Protein AF-A0A0C9UJX7-F1 (afdb_monomer)

Structure (mmCIF, N/CA/C/O backbone):
data_AF-A0A0C9UJX7-F1
#
_entry.id   AF-A0A0C9UJX7-F1
#
loop_
_atom_site.group_PDB
_atom_site.id
_atom_site.type_symbol
_atom_site.label_atom_id
_atom_site.label_alt_id
_atom_site.label_comp_id
_atom_site.label_asym_id
_atom_site.label_entity_id
_atom_site.label_seq_id
_atom_site.pdbx_PDB_ins_code
_atom_site.Cartn_x
_atom_site.Cartn_y
_atom_site.Cartn_z
_atom_site.occupancy
_atom_site.B_iso_or_equiv
_atom_site.auth_seq_id
_atom_site.auth_comp_id
_atom_site.auth_asym_id
_atom_site.auth_atom_id
_atom_site.pdbx_PDB_model_num
ATOM 1 N N . TYR A 1 1 ? -10.188 -0.822 1.399 1.00 50.34 1 TYR A N 1
ATOM 2 C CA . TYR A 1 1 ? -11.540 -0.228 1.408 1.00 50.34 1 TYR A CA 1
ATOM 3 C C . TYR A 1 1 ? -12.657 -1.245 1.305 1.00 50.34 1 TYR A C 1
ATOM 5 O O . TYR A 1 1 ? -13.447 -1.313 2.231 1.00 50.34 1 TYR A O 1
ATOM 13 N N . VAL A 1 2 ? -12.685 -2.082 0.263 1.00 48.69 2 VAL A N 1
ATOM 14 C CA . VAL A 1 2 ? -13.826 -2.972 -0.050 1.00 48.69 2 VAL A CA 1
ATOM 15 C C . VAL A 1 2 ? -14.234 -3.931 1.086 1.00 48.69 2 VAL A C 1
ATOM 17 O O . VAL A 1 2 ? -15.401 -4.265 1.210 1.00 48.69 2 VAL A O 1
ATOM 20 N N . VAL A 1 3 ? -13.310 -4.336 1.964 1.00 51.12 3 VAL A N 1
ATOM 21 C CA . VAL A 1 3 ? -13.623 -5.268 3.068 1.00 51.12 3 VAL A CA 1
ATOM 22 C C . VAL A 1 3 ? -14.415 -4.602 4.211 1.00 51.12 3 VAL A C 1
ATOM 24 O O . VAL A 1 3 ? -15.135 -5.286 4.926 1.00 51.12 3 VAL A O 1
ATOM 27 N N . ILE A 1 4 ? -14.321 -3.277 4.387 1.00 58.06 4 ILE A N 1
ATOM 28 C CA . ILE A 1 4 ? -14.916 -2.558 5.538 1.00 58.06 4 ILE A CA 1
ATOM 29 C C . ILE A 1 4 ? -16.243 -1.876 5.162 1.00 58.06 4 ILE A C 1
ATOM 31 O O . ILE A 1 4 ? -16.963 -1.375 6.020 1.00 58.06 4 ILE A O 1
ATOM 35 N N . THR A 1 5 ? -16.602 -1.834 3.880 1.00 57.97 5 THR A N 1
ATOM 36 C CA . THR A 1 5 ? -17.794 -1.110 3.409 1.00 57.97 5 THR A CA 1
ATOM 37 C C . THR A 1 5 ? -19.108 -1.864 3.629 1.00 57.97 5 THR A C 1
ATOM 39 O O . THR A 1 5 ? -20.168 -1.250 3.559 1.00 57.97 5 THR A O 1
ATOM 42 N N . GLU A 1 6 ? -19.071 -3.171 3.910 1.00 56.09 6 GLU A N 1
ATOM 43 C CA . GLU A 1 6 ? -20.270 -4.027 3.879 1.00 56.09 6 GLU A CA 1
ATOM 44 C C . GLU A 1 6 ? -20.826 -4.436 5.257 1.00 56.09 6 GLU A C 1
ATOM 46 O O . GLU A 1 6 ? -21.765 -5.227 5.328 1.00 56.09 6 GLU A O 1
ATOM 51 N N . GLY A 1 7 ? -20.328 -3.876 6.367 1.00 62.06 7 GLY A N 1
ATOM 52 C CA . GLY A 1 7 ? -20.814 -4.266 7.694 1.00 62.06 7 GLY A CA 1
ATOM 53 C C . GLY A 1 7 ? -20.475 -3.303 8.826 1.00 62.06 7 GLY A C 1
ATOM 54 O O . GLY A 1 7 ? -19.595 -2.455 8.719 1.00 62.06 7 GLY A O 1
ATOM 55 N N . THR A 1 8 ? -21.190 -3.452 9.942 1.00 70.38 8 THR A N 1
ATOM 56 C CA . THR A 1 8 ? -20.890 -2.759 11.207 1.00 70.38 8 THR A CA 1
ATOM 57 C C . THR A 1 8 ? -19.799 -3.471 12.013 1.00 70.38 8 THR A C 1
ATOM 59 O O . THR A 1 8 ? -19.199 -2.866 12.899 1.00 70.38 8 THR A O 1
ATOM 62 N N . SER A 1 9 ? -19.535 -4.745 11.702 1.00 71.44 9 SER A N 1
ATOM 63 C CA . SER A 1 9 ? -18.547 -5.618 12.345 1.00 71.44 9 SER A CA 1
ATOM 64 C C . SER A 1 9 ? -17.850 -6.527 11.322 1.00 71.44 9 SER A C 1
ATOM 66 O O . SER A 1 9 ? -18.313 -6.684 10.192 1.00 71.44 9 SER A O 1
ATOM 68 N N . SER A 1 10 ? -16.723 -7.119 11.726 1.00 70.31 10 SER A N 1
ATOM 69 C CA . SER A 1 10 ? -15.938 -8.080 10.942 1.00 70.31 10 SER A CA 1
ATOM 70 C C . SER A 1 10 ? -16.108 -9.493 11.519 1.00 70.31 10 SER A C 1
ATOM 72 O O . SER A 1 10 ? -16.126 -9.622 12.743 1.00 70.31 10 SER A O 1
ATOM 74 N N . PRO A 1 11 ? -16.192 -10.557 10.691 1.00 68.75 11 PRO A N 1
ATOM 75 C CA . PRO A 1 11 ? -16.127 -11.942 11.173 1.00 68.75 11 PRO A CA 1
ATOM 76 C C . PRO A 1 11 ? -14.700 -12.365 11.572 1.00 68.75 11 PRO A C 1
ATOM 78 O O . PRO A 1 11 ? -14.502 -13.464 12.080 1.00 68.75 11 PRO A O 1
ATOM 81 N N . PHE A 1 12 ? -13.701 -11.519 11.306 1.00 70.88 12 PHE A N 1
ATOM 82 C CA . PHE A 1 12 ? -12.304 -11.756 11.646 1.00 70.88 12 PHE A CA 1
ATOM 83 C C . PHE A 1 12 ? -11.905 -11.038 12.931 1.00 70.88 12 PHE A C 1
ATOM 85 O O . PHE A 1 12 ? -12.317 -9.903 13.180 1.00 70.88 12 PHE A O 1
ATOM 92 N N . VAL A 1 13 ? -10.979 -11.680 13.635 1.00 69.75 13 VAL A N 1
ATOM 93 C CA . VAL A 1 13 ? -10.269 -11.217 14.835 1.00 69.75 13 VAL A CA 1
ATOM 94 C C . VAL A 1 13 ? -9.534 -9.905 14.616 1.00 69.75 13 VAL A C 1
ATOM 96 O O . VAL A 1 13 ? -9.556 -8.993 15.436 1.00 69.75 13 VAL A O 1
ATOM 99 N N . GLY A 1 14 ? -8.881 -9.827 13.467 1.00 74.19 14 GLY A N 1
ATOM 100 C CA . GLY A 1 14 ? -8.059 -8.719 13.037 1.00 74.19 14 GLY A CA 1
ATOM 101 C C . GLY A 1 14 ? -7.607 -8.985 11.611 1.00 74.19 14 GLY A C 1
ATOM 102 O O . GLY A 1 14 ? -7.453 -10.140 11.201 1.00 74.19 14 GLY A O 1
ATOM 103 N N . ILE A 1 15 ? -7.434 -7.912 10.846 1.00 75.88 15 ILE A N 1
ATOM 104 C CA . ILE A 1 15 ? -6.962 -7.984 9.466 1.00 75.88 15 ILE A CA 1
ATOM 105 C C . ILE A 1 15 ? -5.949 -6.870 9.249 1.00 75.88 15 ILE A C 1
ATOM 107 O O . ILE A 1 15 ? -6.217 -5.706 9.551 1.00 75.88 15 ILE A O 1
ATOM 111 N N . ILE A 1 16 ? -4.808 -7.220 8.665 1.00 78.31 16 ILE A N 1
ATOM 112 C CA . ILE A 1 16 ? -3.874 -6.241 8.111 1.00 78.31 16 ILE A CA 1
ATOM 113 C C . ILE A 1 16 ? -4.085 -6.233 6.601 1.00 78.31 16 ILE A C 1
ATOM 115 O O . ILE A 1 16 ? -3.954 -7.262 5.933 1.00 78.31 16 ILE A O 1
ATOM 119 N N . LEU A 1 17 ? -4.462 -5.071 6.082 1.00 77.56 17 LEU A N 1
ATOM 120 C CA . LEU A 1 17 ? -4.760 -4.833 4.681 1.00 77.56 17 LEU A CA 1
ATOM 121 C C . LEU A 1 17 ? -3.783 -3.827 4.102 1.00 77.56 17 LEU A C 1
ATOM 123 O O . LEU A 1 17 ? -3.267 -2.959 4.803 1.00 77.56 17 LEU A O 1
ATOM 127 N N . THR A 1 18 ? -3.614 -3.897 2.785 1.00 73.56 18 THR A N 1
ATOM 128 C CA . THR A 1 18 ? -2.906 -2.872 2.033 1.00 73.56 18 THR A CA 1
ATOM 129 C C . THR A 1 18 ? -3.852 -2.054 1.168 1.00 73.56 18 THR A C 1
ATOM 131 O O . THR A 1 18 ? -4.858 -2.566 0.670 1.00 73.56 18 THR A O 1
ATOM 134 N N . GLY A 1 19 ? -3.607 -0.748 1.049 1.00 72.19 19 GLY A N 1
ATOM 135 C CA . GLY A 1 19 ? -4.543 0.147 0.371 1.00 72.19 19 GLY A CA 1
ATOM 136 C C . GLY A 1 19 ? -4.045 1.575 0.209 1.00 72.19 19 GLY A C 1
ATOM 137 O O . GLY A 1 19 ? -2.879 1.856 0.444 1.00 72.19 19 GLY A O 1
ATOM 138 N N . PHE A 1 20 ? -4.950 2.456 -0.205 1.00 69.69 20 PHE A N 1
ATOM 139 C CA . PHE A 1 20 ? -4.736 3.903 -0.279 1.00 69.69 20 PHE A CA 1
ATOM 140 C C . PHE A 1 20 ? -5.388 4.580 0.930 1.00 69.69 20 PHE A C 1
ATOM 142 O O . PHE A 1 20 ? -6.105 3.903 1.663 1.00 69.69 20 PHE A O 1
ATOM 149 N N . VAL A 1 21 ? -5.122 5.872 1.127 1.00 69.56 21 VAL A N 1
ATOM 150 C CA . VAL A 1 21 ? -5.937 6.774 1.959 1.00 69.56 21 VAL A CA 1
ATOM 151 C C . VAL A 1 21 ? -6.906 7.553 1.042 1.00 69.56 21 VAL A C 1
ATOM 153 O O . VAL A 1 21 ? -6.606 7.743 -0.137 1.00 69.56 21 VAL A O 1
ATOM 156 N N . HIS A 1 22 ? -8.063 7.996 1.540 1.00 75.12 22 HIS A N 1
ATOM 157 C CA . HIS A 1 22 ? -9.043 8.827 0.829 1.00 75.12 22 HIS A CA 1
ATOM 158 C C . HIS A 1 22 ? -8.568 10.276 0.660 1.00 75.12 22 HIS A C 1
ATOM 160 O O . HIS A 1 22 ? -9.259 11.092 0.042 1.00 75.12 22 HIS A O 1
ATOM 166 N N . VAL A 1 23 ? -7.414 10.623 1.232 1.00 59.97 23 VAL A N 1
ATOM 167 C CA . VAL A 1 23 ? -6.903 11.989 1.238 1.00 59.97 23 VAL A CA 1
ATOM 168 C C . VAL A 1 23 ? -6.601 12.478 -0.178 1.00 59.97 23 VAL A C 1
ATOM 170 O O . VAL A 1 23 ? -5.722 11.975 -0.868 1.00 59.97 23 VAL A O 1
ATOM 173 N N . LEU A 1 24 ? -7.377 13.493 -0.574 1.00 52.66 24 LEU A N 1
ATOM 174 C CA . LEU A 1 24 ? -7.227 14.426 -1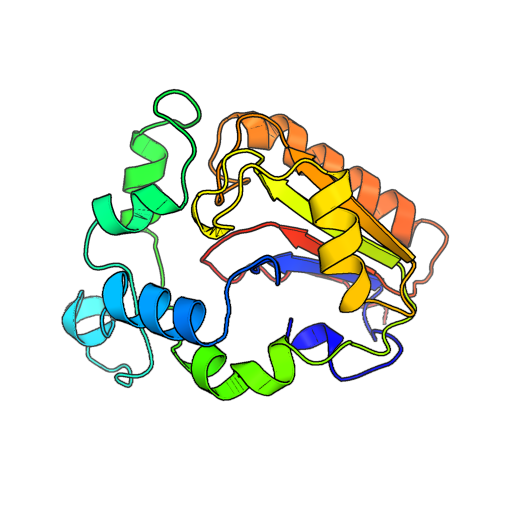.702 1.00 52.66 24 LEU A CA 1
ATOM 175 C C . LEU A 1 24 ? -7.089 13.848 -3.118 1.00 52.66 24 LEU A C 1
ATOM 177 O O . LEU A 1 24 ? -7.092 14.611 -4.084 1.00 52.66 24 LEU A O 1
ATOM 181 N N . VAL A 1 25 ? -7.084 12.529 -3.286 1.00 53.50 25 VAL A N 1
ATOM 182 C CA . VAL A 1 25 ? -7.387 11.875 -4.561 1.00 53.50 25 VAL A CA 1
ATOM 183 C C . VAL A 1 25 ? -8.883 12.032 -4.822 1.00 53.50 25 VAL A C 1
ATOM 185 O O . VAL A 1 25 ? -9.683 11.186 -4.452 1.00 53.50 25 VAL A O 1
ATOM 188 N N . GLY A 1 26 ? -9.303 13.128 -5.455 1.00 53.19 26 GLY A N 1
ATOM 189 C CA . GLY A 1 26 ? -10.648 13.179 -6.030 1.00 53.19 26 GLY A CA 1
ATOM 190 C C . GLY A 1 26 ? -10.863 12.011 -7.016 1.00 53.19 26 GLY A C 1
ATOM 191 O O . GLY A 1 26 ? -9.888 11.417 -7.490 1.00 53.19 26 GLY A O 1
ATOM 192 N N . PRO A 1 27 ? -12.115 11.701 -7.403 1.00 58.50 27 PRO A N 1
ATOM 193 C CA . PRO A 1 27 ? -12.431 10.728 -8.460 1.00 58.50 27 PRO A CA 1
ATOM 194 C C . PRO A 1 27 ? -11.548 10.872 -9.707 1.00 58.50 27 PRO A C 1
ATOM 196 O O . PRO A 1 27 ? -11.146 9.897 -10.341 1.00 58.50 27 PRO A O 1
ATOM 199 N N . GLU A 1 28 ? -11.238 12.124 -10.034 1.00 57.50 28 GLU A N 1
ATOM 200 C CA . GLU A 1 28 ? -10.423 12.542 -11.166 1.00 57.50 28 GLU A CA 1
ATOM 201 C C . GLU A 1 28 ? -8.973 12.059 -11.052 1.00 57.50 28 GLU A C 1
ATOM 203 O O . GLU A 1 28 ? -8.417 11.612 -12.052 1.00 57.50 28 GLU A O 1
ATOM 208 N N . ILE A 1 29 ? -8.393 12.056 -9.845 1.00 56.94 29 ILE A N 1
ATOM 209 C CA . ILE A 1 29 ? -7.006 11.639 -9.619 1.00 56.94 29 ILE A CA 1
ATOM 210 C C . ILE A 1 29 ? -6.879 10.114 -9.596 1.00 56.94 29 ILE A C 1
ATOM 212 O O . ILE A 1 29 ? -5.935 9.578 -10.161 1.00 56.94 29 ILE A O 1
ATOM 216 N N . LEU A 1 30 ? -7.845 9.376 -9.038 1.00 61.69 30 LEU A N 1
ATOM 217 C CA . LEU A 1 30 ? -7.856 7.909 -9.164 1.00 61.69 30 LEU A CA 1
ATOM 218 C C . LEU A 1 30 ? -7.884 7.481 -10.638 1.00 61.69 30 LEU A C 1
ATOM 220 O O . LEU A 1 30 ? -7.135 6.592 -11.042 1.00 61.69 30 LEU A O 1
ATOM 224 N N . ASN A 1 31 ? -8.684 8.163 -11.459 1.00 61.22 31 ASN A N 1
ATOM 225 C CA . ASN A 1 31 ? -8.759 7.895 -12.892 1.00 61.22 31 ASN A CA 1
ATOM 226 C C . ASN A 1 31 ? -7.498 8.345 -13.648 1.00 61.22 31 ASN A C 1
ATOM 228 O O . ASN A 1 31 ? -7.032 7.615 -14.526 1.00 61.22 31 ASN A O 1
ATOM 232 N N . SER A 1 32 ? -6.915 9.502 -13.313 1.00 60.25 32 SER A N 1
ATOM 233 C CA . SER A 1 32 ? -5.701 9.990 -13.976 1.00 60.25 32 SER A CA 1
ATOM 234 C C . SER A 1 32 ? -4.451 9.226 -13.548 1.00 60.25 32 SER A C 1
ATOM 236 O O . SER A 1 32 ? -3.663 8.847 -14.403 1.00 60.25 32 SER A O 1
ATOM 238 N N . SER A 1 33 ? -4.273 8.937 -12.260 1.00 63.78 33 SER A N 1
ATOM 239 C CA . SER A 1 33 ? -3.087 8.253 -11.733 1.00 63.78 33 SER A CA 1
ATOM 240 C C . SER A 1 33 ? -3.053 6.788 -12.156 1.00 63.78 33 SER A C 1
ATOM 242 O O . SER A 1 33 ? -2.001 6.301 -12.566 1.00 63.78 33 SER A O 1
ATOM 244 N N . ILE A 1 34 ? -4.201 6.097 -12.156 1.00 66.25 34 ILE A N 1
ATOM 245 C CA . ILE A 1 34 ? -4.279 4.721 -12.664 1.00 66.25 34 ILE A CA 1
ATOM 246 C C . ILE A 1 34 ? -4.065 4.690 -14.185 1.00 66.25 34 ILE A C 1
ATOM 248 O O . ILE A 1 34 ? -3.301 3.863 -14.678 1.00 66.25 34 ILE A O 1
ATOM 252 N N . GLY A 1 35 ? -4.702 5.598 -14.931 1.00 63.97 35 GLY A N 1
ATOM 253 C CA . GLY A 1 35 ? -4.621 5.626 -16.394 1.00 63.97 35 GLY A CA 1
ATOM 254 C C . GLY A 1 35 ? -3.301 6.152 -16.971 1.00 63.97 35 GLY A C 1
ATOM 255 O O . GLY A 1 35 ? -2.984 5.832 -18.113 1.00 63.97 35 GLY A O 1
ATOM 256 N N . GLN A 1 36 ? -2.538 6.957 -16.220 1.00 71.00 36 GLN A N 1
ATOM 257 C CA . GLN A 1 36 ? -1.269 7.541 -16.682 1.00 71.00 36 GLN A CA 1
ATOM 258 C C . GLN A 1 36 ? -0.038 6.740 -16.248 1.00 71.00 36 GLN A C 1
ATOM 260 O O . GLN A 1 36 ? 0.933 6.684 -16.999 1.00 71.00 36 GLN A O 1
ATOM 265 N N . LEU A 1 37 ? -0.052 6.138 -15.053 1.00 79.44 37 LEU A N 1
ATOM 266 C CA . LEU A 1 37 ? 1.118 5.434 -14.511 1.00 79.44 37 LEU A CA 1
ATOM 267 C C . LEU A 1 37 ? 1.132 3.939 -14.845 1.00 79.44 37 LEU A C 1
ATOM 269 O O . LEU A 1 37 ? 2.193 3.314 -14.804 1.00 79.44 37 LEU A O 1
ATOM 273 N N . PHE A 1 38 ? -0.022 3.360 -15.184 1.00 87.81 38 PHE A N 1
ATOM 274 C CA . PHE A 1 38 ? -0.162 1.930 -15.437 1.00 87.81 38 PHE A CA 1
ATOM 275 C C . PHE A 1 38 ? -0.702 1.658 -16.836 1.00 87.81 38 PHE A C 1
ATOM 277 O O . PHE A 1 38 ? -1.446 2.446 -17.415 1.00 87.81 38 PHE A O 1
ATOM 284 N N . ALA A 1 39 ? -0.334 0.501 -17.374 1.00 92.44 39 ALA A N 1
ATOM 285 C CA . ALA A 1 39 ? -0.790 0.029 -18.673 1.00 92.44 39 ALA A CA 1
ATOM 286 C C . ALA A 1 39 ? -1.385 -1.381 -18.545 1.00 92.44 39 ALA A C 1
ATOM 288 O O . ALA A 1 39 ? -1.041 -2.098 -17.598 1.00 92.44 39 ALA A O 1
ATOM 289 N N . PRO A 1 40 ? -2.248 -1.815 -19.487 1.00 95.31 40 PRO A N 1
ATOM 290 C CA . PRO A 1 40 ? -2.753 -3.182 -19.508 1.00 95.31 40 PRO A CA 1
ATOM 291 C C . PRO A 1 40 ? -1.609 -4.196 -19.422 1.00 95.31 40 PRO A C 1
ATOM 293 O O . PRO A 1 40 ? -0.684 -4.171 -20.238 1.00 95.31 40 PRO A O 1
ATOM 296 N N . ALA A 1 41 ? -1.673 -5.099 -18.445 1.00 96.81 41 ALA A N 1
ATOM 297 C CA . ALA A 1 41 ? -0.596 -6.028 -18.114 1.00 96.81 41 ALA A CA 1
ATOM 298 C C . ALA A 1 41 ? -0.207 -6.904 -19.307 1.00 96.81 41 ALA A C 1
ATOM 300 O O . ALA A 1 41 ? 0.977 -7.104 -19.579 1.00 96.81 41 ALA A O 1
ATOM 301 N N . LYS A 1 42 ? -1.210 -7.319 -20.090 1.00 98.00 42 LYS A N 1
ATOM 302 C CA . LYS A 1 42 ? -1.027 -8.083 -21.325 1.00 98.00 42 LYS A CA 1
ATOM 303 C C . LYS A 1 42 ? -0.154 -7.386 -22.378 1.00 98.00 42 LYS A C 1
ATOM 305 O O . LYS A 1 42 ? 0.384 -8.067 -23.241 1.00 98.00 42 LYS A O 1
ATOM 310 N N . ASN A 1 43 ? -0.041 -6.054 -22.333 1.00 97.38 43 ASN A N 1
ATOM 311 C CA . ASN A 1 43 ? 0.797 -5.266 -23.241 1.00 97.38 43 ASN A CA 1
ATOM 312 C C . ASN A 1 43 ? 2.195 -5.007 -22.656 1.00 97.38 43 ASN A C 1
ATOM 314 O O . ASN A 1 43 ? 3.137 -4.828 -23.421 1.00 97.38 43 ASN A O 1
ATOM 318 N N . VAL A 1 44 ? 2.327 -4.960 -21.325 1.00 96.31 44 VAL A N 1
ATOM 319 C CA . VAL A 1 44 ? 3.602 -4.699 -20.632 1.00 96.31 44 VAL A CA 1
ATOM 320 C C . VAL A 1 44 ? 4.493 -5.940 -20.618 1.00 96.31 44 VAL A C 1
ATOM 322 O O . VAL A 1 44 ? 5.667 -5.850 -20.956 1.00 96.31 44 VAL A O 1
ATOM 325 N N . ASP A 1 45 ? 3.934 -7.094 -20.249 1.00 96.88 45 ASP A N 1
ATOM 326 C CA . ASP A 1 45 ? 4.623 -8.388 -20.292 1.00 96.88 45 ASP A CA 1
ATOM 327 C C . ASP A 1 45 ? 3.668 -9.442 -20.876 1.00 96.88 45 ASP A C 1
ATOM 329 O O . ASP A 1 45 ? 2.969 -10.151 -20.143 1.00 96.88 45 ASP A O 1
ATOM 333 N N . PRO A 1 46 ? 3.587 -9.536 -22.216 1.00 97.62 46 PRO A N 1
ATOM 334 C CA . PRO A 1 46 ? 2.700 -10.485 -22.879 1.00 97.62 46 PRO A CA 1
ATOM 335 C C . PRO A 1 46 ? 3.056 -11.947 -22.588 1.00 97.62 46 PRO A C 1
ATOM 337 O O . PRO A 1 46 ? 2.185 -12.811 -22.673 1.00 97.62 46 PRO A O 1
ATOM 340 N N . LEU A 1 47 ? 4.314 -12.242 -22.243 1.00 97.75 47 LEU A N 1
ATOM 341 C CA . LEU A 1 47 ? 4.738 -13.604 -21.930 1.00 97.75 47 LEU A CA 1
ATOM 342 C C . LEU A 1 47 ? 4.144 -14.059 -20.593 1.00 97.75 47 LEU A C 1
ATOM 344 O O . LEU A 1 47 ? 3.642 -15.178 -20.499 1.00 97.75 47 LEU A O 1
ATOM 348 N N . ARG A 1 48 ? 4.156 -13.184 -19.581 1.00 96.25 48 ARG A N 1
ATOM 349 C CA . ARG A 1 48 ? 3.586 -13.475 -18.258 1.00 96.25 48 ARG A CA 1
ATOM 350 C C . ARG A 1 48 ? 2.065 -13.300 -18.216 1.00 96.25 48 ARG A C 1
ATOM 352 O O . ARG A 1 48 ? 1.372 -14.111 -17.604 1.00 96.25 48 ARG A O 1
ATOM 359 N N . TRP A 1 49 ? 1.534 -12.272 -18.879 1.00 98.12 49 TRP A N 1
ATOM 360 C CA . TRP A 1 49 ? 0.152 -11.805 -18.693 1.00 98.12 49 TRP A CA 1
ATOM 361 C C . TRP A 1 49 ? -0.658 -11.656 -19.986 1.00 98.12 49 TRP A C 1
ATOM 363 O O . TRP A 1 49 ? -1.759 -11.111 -19.954 1.00 98.12 49 TRP A O 1
ATOM 373 N N . GLY A 1 50 ? -0.172 -12.147 -21.130 1.00 97.62 50 GLY A N 1
ATOM 374 C CA . GLY A 1 50 ? -0.832 -11.970 -22.435 1.00 97.62 50 GLY A CA 1
ATOM 375 C C . GLY A 1 50 ? -2.261 -12.521 -22.525 1.00 97.62 50 GLY A C 1
ATOM 376 O O . GLY A 1 50 ? -3.032 -12.106 -23.387 1.00 97.62 50 GLY A O 1
ATOM 377 N N . HIS A 1 51 ? -2.619 -13.432 -21.620 1.00 97.88 51 HIS A N 1
ATOM 378 C CA . HIS A 1 51 ? -3.939 -14.049 -21.518 1.00 97.88 51 HIS A CA 1
ATOM 379 C C . HIS A 1 51 ? -4.926 -13.272 -20.628 1.00 97.88 51 HIS A C 1
ATOM 381 O O . HIS A 1 51 ? -6.098 -13.638 -20.576 1.00 97.88 51 HIS A O 1
ATOM 387 N N . LEU A 1 52 ? -4.475 -12.236 -19.909 1.00 97.38 52 LEU A N 1
ATOM 388 C CA . LEU A 1 52 ? -5.322 -11.469 -18.997 1.00 97.38 52 LEU A CA 1
ATOM 389 C C . LEU A 1 52 ? -6.187 -10.438 -19.736 1.00 97.38 52 LEU A C 1
ATOM 391 O O . LEU A 1 52 ? -5.805 -9.889 -20.776 1.00 97.38 52 LEU A O 1
ATOM 395 N N . ASP A 1 53 ? -7.355 -10.154 -19.159 1.00 97.19 53 ASP A N 1
ATOM 396 C CA . ASP A 1 53 ? -8.253 -9.091 -19.613 1.00 97.19 53 ASP A CA 1
ATOM 397 C C . ASP A 1 53 ? -7.564 -7.705 -19.550 1.00 97.19 53 ASP A C 1
ATOM 399 O O . ASP A 1 53 ? -6.744 -7.476 -18.654 1.00 97.19 53 ASP A O 1
ATOM 403 N N . PRO A 1 54 ? -7.870 -6.751 -20.457 1.00 94.31 54 PRO A N 1
ATOM 404 C CA . PRO A 1 54 ? -7.286 -5.408 -20.422 1.00 94.31 54 PRO A CA 1
ATOM 405 C C . PRO A 1 54 ? -7.532 -4.616 -19.129 1.00 94.31 54 PRO A C 1
ATOM 407 O O . PRO A 1 54 ? -6.816 -3.646 -18.888 1.00 94.31 54 PRO A O 1
ATOM 410 N N . GLY A 1 55 ? -8.512 -5.009 -18.309 1.00 91.69 55 GLY A N 1
ATOM 411 C CA . GLY A 1 55 ? -8.745 -4.452 -16.978 1.00 91.69 55 GLY A CA 1
ATOM 412 C C . GLY A 1 55 ? -7.683 -4.834 -15.941 1.00 91.69 55 GLY A C 1
ATOM 413 O O . GLY A 1 55 ? -7.644 -4.231 -14.870 1.00 91.69 55 GLY A O 1
ATOM 414 N N . TYR A 1 56 ? -6.801 -5.797 -16.230 1.00 94.31 56 TYR A N 1
ATOM 415 C CA . TYR A 1 56 ? -5.603 -6.047 -15.428 1.00 94.31 56 TYR A CA 1
ATOM 416 C C . TYR A 1 56 ? -4.469 -5.140 -15.888 1.00 94.31 56 TYR A C 1
ATOM 418 O O . TYR A 1 56 ? -4.108 -5.119 -17.065 1.00 94.31 56 TYR A O 1
ATOM 426 N N . ILE A 1 57 ? -3.884 -4.404 -14.951 1.00 92.81 57 ILE A N 1
ATOM 427 C CA . ILE A 1 57 ? -2.900 -3.351 -15.218 1.00 92.81 57 ILE A CA 1
ATOM 428 C C . ILE A 1 57 ? -1.623 -3.578 -14.420 1.00 92.81 57 ILE A C 1
ATOM 430 O O . ILE A 1 57 ? -1.638 -4.193 -13.359 1.00 92.81 57 ILE A O 1
ATOM 434 N N . THR A 1 58 ? -0.499 -3.075 -14.913 1.00 93.44 58 THR A N 1
ATOM 435 C CA . THR A 1 58 ? 0.782 -3.119 -14.199 1.00 93.44 58 THR A CA 1
ATOM 436 C C . THR A 1 58 ? 1.666 -1.943 -14.609 1.00 93.44 58 THR A C 1
ATOM 438 O O . THR A 1 58 ? 1.366 -1.219 -15.563 1.00 93.44 58 THR A O 1
ATOM 441 N N . SER A 1 59 ? 2.739 -1.715 -13.857 1.00 92.06 59 SER A N 1
ATOM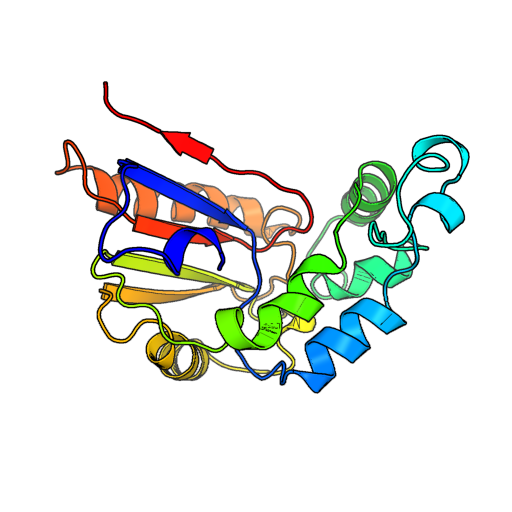 442 C CA . SER A 1 59 ? 3.662 -0.603 -14.077 1.00 92.06 59 SER A CA 1
ATOM 443 C C . SER A 1 59 ? 4.605 -0.931 -15.248 1.00 92.06 59 SER A C 1
ATOM 445 O O . SER A 1 59 ? 5.283 -1.963 -15.190 1.00 92.06 59 SER A O 1
ATOM 447 N N . PRO A 1 60 ? 4.680 -0.120 -16.317 1.00 93.50 60 PRO A N 1
ATOM 448 C CA . PRO A 1 60 ? 5.457 -0.450 -17.515 1.00 93.50 60 PRO A CA 1
ATOM 449 C C . PRO A 1 60 ? 6.979 -0.380 -17.316 1.00 93.50 60 PRO A C 1
ATOM 451 O O . PRO A 1 60 ? 7.706 -1.091 -18.004 1.00 93.50 60 PRO A O 1
ATOM 454 N N . SER A 1 61 ? 7.472 0.420 -16.366 1.00 92.00 61 SER A N 1
ATOM 455 C CA . SER A 1 61 ? 8.910 0.584 -16.088 1.00 92.00 61 SER A CA 1
ATOM 456 C C . SER A 1 61 ? 9.209 0.721 -14.591 1.00 92.00 61 SER A C 1
ATOM 458 O O . SER A 1 61 ? 8.298 0.928 -13.787 1.00 92.00 61 SER A O 1
ATOM 460 N N . GLU A 1 62 ? 10.477 0.595 -14.199 1.00 89.50 62 GLU A N 1
ATOM 461 C CA . GLU A 1 62 ? 10.895 0.840 -12.812 1.00 89.50 62 GLU A CA 1
ATOM 462 C C . GLU A 1 62 ? 10.602 2.290 -12.395 1.00 89.50 62 GLU A C 1
ATOM 464 O O . GLU A 1 62 ? 10.024 2.516 -11.335 1.00 89.50 62 GLU A O 1
ATOM 469 N N . ASP A 1 63 ? 10.848 3.261 -13.283 1.00 87.81 63 ASP A N 1
ATOM 470 C CA . ASP A 1 63 ? 10.554 4.681 -13.039 1.00 87.81 63 ASP A CA 1
ATOM 471 C C . ASP A 1 63 ? 9.085 4.930 -12.679 1.00 87.81 63 ASP A C 1
ATOM 473 O O . ASP A 1 63 ? 8.786 5.742 -11.804 1.00 87.81 63 ASP A O 1
ATOM 477 N N . THR A 1 64 ? 8.145 4.199 -13.294 1.00 85.56 64 THR A N 1
ATOM 478 C CA . THR A 1 64 ? 6.721 4.327 -12.930 1.00 85.56 64 THR A CA 1
ATOM 479 C C . THR A 1 64 ? 6.416 3.863 -11.505 1.00 85.56 64 THR A C 1
ATOM 481 O O . THR A 1 64 ? 5.414 4.284 -10.934 1.00 85.56 64 THR A O 1
ATOM 484 N N . ARG A 1 65 ? 7.280 3.039 -10.897 1.00 85.56 65 ARG A N 1
ATOM 485 C CA . ARG A 1 65 ? 7.158 2.608 -9.496 1.00 85.56 65 ARG A CA 1
ATOM 486 C C . ARG A 1 65 ? 7.858 3.541 -8.517 1.00 85.56 65 ARG A C 1
ATOM 488 O O . ARG A 1 65 ? 7.496 3.532 -7.345 1.00 85.56 65 ARG A O 1
ATOM 495 N N . ALA A 1 66 ? 8.778 4.392 -8.974 1.00 84.44 66 ALA A N 1
ATOM 496 C CA . ALA A 1 66 ? 9.514 5.325 -8.117 1.00 84.44 66 ALA A CA 1
ATOM 497 C C . ALA A 1 66 ? 8.600 6.297 -7.339 1.00 84.44 66 ALA A C 1
ATOM 499 O O . ALA A 1 66 ? 8.991 6.819 -6.297 1.00 84.44 66 ALA A O 1
ATOM 500 N N . VAL A 1 67 ? 7.362 6.517 -7.806 1.00 81.00 67 VAL A N 1
ATOM 501 C CA . VAL A 1 67 ? 6.337 7.294 -7.085 1.00 81.00 67 VAL A CA 1
ATOM 502 C C . VAL A 1 67 ? 5.974 6.688 -5.724 1.00 81.00 67 VAL A C 1
ATOM 504 O O . VAL A 1 67 ? 5.566 7.417 -4.824 1.00 81.00 67 VAL A O 1
ATOM 507 N N . PHE A 1 68 ? 6.152 5.375 -5.557 1.00 83.25 68 PHE A N 1
ATOM 508 C CA . PHE A 1 68 ? 5.830 4.661 -4.327 1.00 83.25 68 PHE A CA 1
ATOM 509 C C . PHE A 1 68 ? 6.948 4.678 -3.287 1.00 83.25 68 PHE A C 1
ATOM 511 O O . PHE A 1 68 ? 6.755 4.183 -2.181 1.00 83.25 68 PHE A O 1
ATOM 518 N N . TYR A 1 69 ? 8.114 5.214 -3.621 1.00 86.00 69 TYR A N 1
ATOM 519 C CA . TYR A 1 69 ? 9.259 5.239 -2.725 1.00 86.00 69 TYR A CA 1
ATOM 520 C C . TYR A 1 69 ? 9.502 6.645 -2.187 1.00 86.00 69 TYR A C 1
ATOM 522 O O . TYR A 1 69 ? 9.150 7.655 -2.814 1.00 86.00 69 TYR A O 1
ATOM 530 N N . GLY A 1 70 ? 10.126 6.700 -1.010 1.00 83.06 70 GLY A N 1
ATOM 531 C CA . GLY A 1 70 ? 10.647 7.937 -0.455 1.00 83.06 70 GLY A CA 1
ATOM 532 C C . GLY A 1 70 ? 11.784 8.528 -1.309 1.00 83.06 70 GLY A C 1
ATOM 533 O O . GLY A 1 70 ? 12.071 8.079 -2.423 1.00 83.06 70 GLY A O 1
ATOM 534 N N . PRO A 1 71 ? 12.417 9.617 -0.852 1.00 83.88 71 PRO A N 1
ATOM 535 C CA . PRO A 1 71 ? 13.570 10.199 -1.528 1.00 83.88 71 PRO A CA 1
ATOM 536 C C . P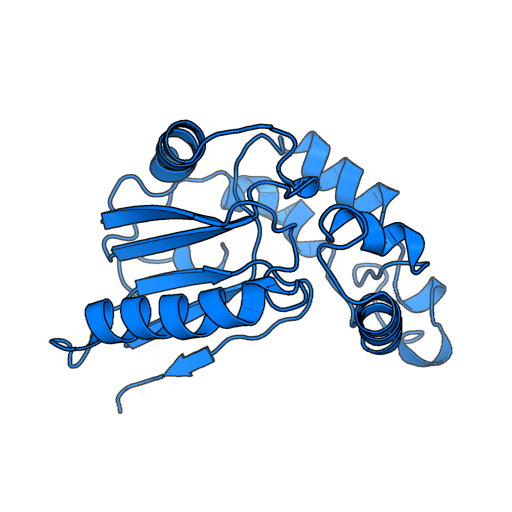RO A 1 71 ? 14.761 9.230 -1.541 1.00 83.88 71 PRO A C 1
ATOM 538 O O . PRO A 1 71 ? 14.890 8.364 -0.679 1.00 83.88 71 PRO A O 1
ATOM 541 N N . ASN A 1 72 ? 15.680 9.413 -2.495 1.00 85.31 72 ASN A N 1
ATOM 542 C CA . ASN A 1 72 ? 16.907 8.614 -2.567 1.00 85.31 72 ASN A CA 1
ATOM 543 C C . ASN A 1 72 ? 17.624 8.577 -1.209 1.00 85.31 72 ASN A C 1
ATOM 545 O O . ASN A 1 72 ? 17.887 9.621 -0.611 1.00 85.31 72 ASN A O 1
ATOM 549 N N . GLY A 1 73 ? 17.960 7.369 -0.754 1.00 86.25 73 GLY A N 1
ATOM 550 C CA . GLY A 1 73 ? 18.541 7.128 0.566 1.00 86.25 73 GLY A CA 1
ATOM 551 C C . GLY A 1 73 ? 17.536 6.685 1.635 1.00 86.25 73 GLY A C 1
ATOM 552 O O . GLY A 1 73 ? 17.983 6.263 2.699 1.00 86.25 73 GLY A O 1
ATOM 553 N N . SER A 1 74 ? 16.221 6.717 1.372 1.00 85.19 74 SER A N 1
ATOM 554 C CA . SER A 1 74 ? 15.214 6.108 2.264 1.00 85.19 74 SER A CA 1
ATOM 555 C C . SER A 1 74 ? 15.043 4.598 2.045 1.00 85.19 74 SER A C 1
ATOM 557 O O . SER A 1 74 ? 14.588 3.905 2.953 1.00 85.19 74 SER A O 1
ATOM 559 N N . PHE A 1 75 ? 15.473 4.085 0.888 1.00 88.81 75 PHE A N 1
ATOM 560 C CA . PHE A 1 75 ? 15.426 2.675 0.494 1.00 88.81 75 PHE A CA 1
ATOM 561 C C . PHE A 1 75 ? 16.725 2.232 -0.190 1.00 88.81 75 PHE A C 1
ATOM 563 O O . PHE A 1 75 ? 17.512 3.050 -0.678 1.00 88.81 75 PHE A O 1
ATOM 570 N N . ASP A 1 76 ? 16.922 0.915 -0.265 1.00 90.88 76 ASP A N 1
ATOM 571 C CA . ASP A 1 76 ? 17.971 0.292 -1.072 1.00 90.88 76 ASP A CA 1
ATOM 572 C C . ASP A 1 76 ? 17.520 0.215 -2.547 1.00 90.88 76 ASP A C 1
ATOM 574 O O . ASP A 1 76 ? 16.508 -0.431 -2.840 1.00 90.88 76 ASP A O 1
ATOM 578 N N . PRO A 1 77 ? 18.248 0.817 -3.507 1.00 89.56 77 PRO A N 1
ATOM 579 C CA . PRO A 1 77 ? 17.890 0.763 -4.927 1.00 89.56 77 PRO A CA 1
ATOM 580 C C . PRO A 1 77 ? 17.744 -0.660 -5.484 1.00 89.56 77 PRO A C 1
ATOM 582 O O . PRO A 1 77 ? 16.959 -0.891 -6.402 1.00 89.56 77 PRO A O 1
ATOM 585 N N . THR A 1 78 ? 18.456 -1.641 -4.922 1.00 91.56 78 THR A N 1
ATOM 586 C CA . THR A 1 78 ? 18.317 -3.044 -5.331 1.00 91.56 78 THR A CA 1
ATOM 587 C C . THR A 1 78 ? 16.942 -3.616 -4.978 1.00 91.56 78 THR A C 1
ATOM 589 O O . THR A 1 78 ? 16.436 -4.466 -5.712 1.00 91.56 78 THR A O 1
ATOM 592 N N . ILE A 1 79 ? 16.301 -3.108 -3.918 1.00 89.50 79 ILE A N 1
ATOM 593 C CA . ILE A 1 79 ? 14.938 -3.476 -3.519 1.00 89.50 79 ILE A CA 1
ATOM 594 C C . ILE A 1 79 ? 13.905 -2.879 -4.477 1.00 89.50 79 ILE A C 1
ATOM 596 O O . ILE A 1 79 ? 12.958 -3.580 -4.818 1.00 89.50 79 ILE A O 1
ATOM 600 N N . SER A 1 80 ? 14.097 -1.648 -4.966 1.00 88.12 80 SER A N 1
ATOM 601 C CA . SER A 1 80 ? 13.240 -1.060 -6.017 1.00 88.12 80 SER A CA 1
ATOM 602 C C . SER A 1 80 ? 13.250 -1.908 -7.289 1.00 88.12 80 SER A C 1
ATOM 604 O O . SER A 1 80 ? 12.198 -2.291 -7.807 1.00 88.12 80 SER A O 1
ATOM 606 N N . ASN A 1 81 ? 14.441 -2.299 -7.743 1.00 90.62 81 ASN A N 1
ATOM 607 C CA . ASN A 1 81 ? 14.564 -3.166 -8.907 1.00 90.62 81 ASN A CA 1
ATOM 608 C C . ASN A 1 81 ? 13.937 -4.549 -8.650 1.00 90.62 81 ASN A C 1
ATOM 610 O O . ASN A 1 81 ? 13.195 -5.061 -9.487 1.00 90.62 81 ASN A O 1
ATOM 614 N N . LEU A 1 82 ? 14.176 -5.152 -7.478 1.00 91.69 82 LEU A N 1
ATOM 615 C CA . LEU A 1 82 ? 13.549 -6.426 -7.115 1.00 91.69 82 LEU A CA 1
ATOM 616 C C . LEU A 1 82 ? 12.020 -6.325 -7.080 1.00 91.69 82 LEU A C 1
ATOM 618 O O . LEU A 1 82 ? 11.341 -7.215 -7.587 1.00 91.69 82 LEU A O 1
ATOM 622 N N . ASP A 1 83 ? 11.469 -5.256 -6.517 1.00 91.56 83 ASP A N 1
ATOM 623 C CA . ASP A 1 83 ? 10.032 -4.996 -6.491 1.00 91.56 83 ASP A CA 1
ATOM 624 C C . ASP A 1 83 ? 9.466 -4.847 -7.910 1.00 91.56 83 ASP A C 1
ATOM 626 O O . ASP A 1 83 ? 8.460 -5.471 -8.237 1.00 91.56 83 ASP A O 1
ATOM 630 N N . PHE A 1 84 ? 10.151 -4.138 -8.813 1.00 91.12 84 PHE A N 1
ATOM 631 C CA . PHE A 1 84 ? 9.750 -4.081 -10.221 1.00 91.12 84 PHE A CA 1
ATOM 632 C C . PHE A 1 84 ? 9.775 -5.455 -10.908 1.00 91.12 84 PHE A C 1
ATOM 634 O O . PHE A 1 84 ? 8.868 -5.770 -11.682 1.00 91.12 84 PHE A O 1
ATOM 641 N N . LEU A 1 85 ? 10.784 -6.282 -10.631 1.00 92.44 85 LEU A N 1
ATOM 642 C CA . LEU A 1 85 ? 10.906 -7.624 -11.210 1.00 92.44 85 LEU A CA 1
ATOM 643 C C . LEU A 1 85 ? 9.881 -8.611 -10.637 1.00 92.44 85 LEU A C 1
ATOM 645 O O . LEU A 1 85 ? 9.432 -9.518 -11.336 1.00 92.44 85 LEU A O 1
ATOM 649 N N . THR A 1 86 ? 9.499 -8.433 -9.373 1.00 92.75 86 THR A N 1
ATOM 650 C CA . THR A 1 86 ? 8.573 -9.321 -8.652 1.00 92.75 86 THR A CA 1
ATOM 651 C C . THR A 1 86 ? 7.142 -8.798 -8.598 1.00 92.75 86 THR A C 1
ATOM 653 O O . THR A 1 86 ? 6.263 -9.501 -8.098 1.00 92.75 86 THR A O 1
ATOM 656 N N . LYS A 1 87 ? 6.881 -7.611 -9.161 1.00 91.31 87 LYS A N 1
ATOM 657 C CA . LYS A 1 87 ? 5.551 -7.000 -9.235 1.00 91.31 87 LYS A CA 1
ATOM 658 C C . LYS A 1 87 ? 4.517 -7.965 -9.813 1.00 91.31 87 LYS A C 1
ATOM 660 O O . LYS A 1 87 ? 4.828 -8.871 -10.599 1.00 91.31 87 LYS A O 1
ATOM 665 N N . ASP A 1 88 ? 3.266 -7.689 -9.481 1.00 91.69 88 ASP A N 1
ATOM 666 C CA . ASP A 1 88 ? 2.112 -8.374 -10.047 1.00 91.69 88 ASP A CA 1
ATOM 667 C C . ASP A 1 88 ? 1.163 -7.383 -10.736 1.00 91.69 88 ASP A C 1
ATOM 669 O O . ASP A 1 88 ? 1.476 -6.198 -10.922 1.00 91.69 88 ASP A O 1
ATOM 673 N N . VAL A 1 89 ? 0.008 -7.883 -11.151 1.00 92.06 89 VAL A N 1
ATOM 674 C CA . VAL A 1 89 ? -1.063 -7.091 -11.740 1.00 92.06 89 VAL A CA 1
ATOM 675 C C . VAL A 1 89 ? -1.968 -6.486 -10.668 1.00 92.06 89 VAL A C 1
ATOM 677 O O . VAL A 1 89 ? -2.336 -7.123 -9.684 1.00 92.06 89 VAL A O 1
ATOM 680 N N . GLY A 1 90 ? -2.353 -5.233 -10.882 1.00 87.62 90 GLY A N 1
ATOM 681 C CA . GLY A 1 90 ? -3.535 -4.630 -10.281 1.00 87.62 90 GLY A CA 1
ATOM 682 C C . GLY A 1 90 ? -4.750 -4.783 -11.194 1.00 87.62 90 GLY A C 1
ATOM 683 O O . GLY A 1 90 ? -4.675 -5.364 -12.277 1.00 87.62 90 GLY A O 1
ATOM 684 N N . SER A 1 91 ? -5.874 -4.210 -10.775 1.00 86.25 91 SER A N 1
ATOM 685 C CA . SER A 1 91 ? -7.093 -4.137 -11.580 1.00 86.25 91 SER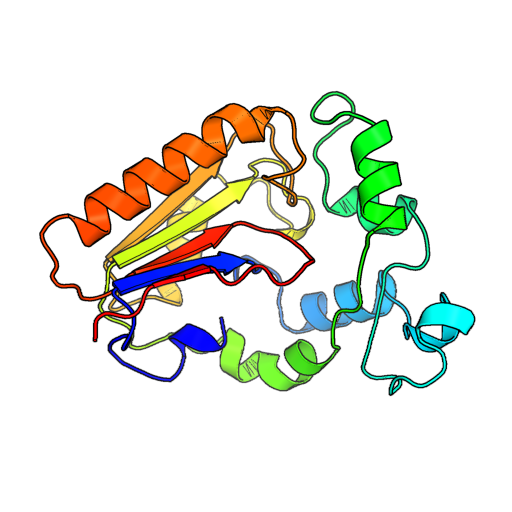 A CA 1
ATOM 686 C C . SER A 1 91 ? -7.549 -2.689 -11.710 1.00 86.25 91 SER A C 1
ATOM 688 O O . SER A 1 91 ? -7.383 -1.909 -10.774 1.00 86.25 91 SER A O 1
ATOM 690 N N . THR A 1 92 ? -8.170 -2.341 -12.835 1.00 85.19 92 THR A N 1
ATOM 691 C CA . THR A 1 92 ? -8.920 -1.090 -13.000 1.00 85.19 92 THR A CA 1
ATOM 692 C C . THR A 1 92 ? -10.243 -1.105 -12.243 1.00 85.19 92 THR A C 1
ATOM 694 O O . THR A 1 92 ? -10.870 -0.065 -12.126 1.00 85.19 92 THR A O 1
ATOM 697 N N . TRP A 1 93 ? -10.677 -2.240 -11.684 1.00 82.00 93 TRP A N 1
ATOM 698 C CA . TRP A 1 93 ? -11.919 -2.346 -10.914 1.00 82.00 93 TRP A CA 1
ATOM 699 C C . TRP A 1 93 ? -12.149 -1.215 -9.891 1.00 82.00 93 TRP A C 1
ATOM 701 O O . TRP A 1 93 ? -13.271 -0.706 -9.854 1.00 82.00 93 TRP A O 1
ATOM 711 N N . PRO A 1 94 ? -11.148 -0.736 -9.119 1.00 75.94 94 PRO A N 1
ATOM 712 C CA . PRO A 1 94 ? -11.342 0.375 -8.189 1.00 75.94 94 PRO A CA 1
ATOM 713 C C . PRO A 1 94 ? -11.883 1.655 -8.840 1.00 75.94 94 PRO A C 1
ATOM 715 O O . PRO A 1 94 ? -12.631 2.377 -8.188 1.00 75.94 94 PRO A O 1
ATOM 718 N N . THR A 1 95 ? -11.601 1.915 -10.125 1.00 75.56 95 THR A N 1
ATOM 719 C CA . THR A 1 95 ? -12.155 3.084 -10.835 1.00 75.56 95 THR A CA 1
ATOM 720 C C . THR A 1 95 ? -13.669 2.981 -11.022 1.00 75.56 95 THR A C 1
ATOM 722 O O . THR A 1 95 ? -14.369 3.990 -11.002 1.00 75.56 95 THR A O 1
ATOM 725 N N . SER A 1 96 ? -14.208 1.762 -11.113 1.00 76.75 96 SER A N 1
ATOM 726 C CA . SER A 1 96 ? -15.657 1.521 -11.121 1.00 76.75 96 SER A CA 1
ATOM 727 C C . SER A 1 96 ? -16.293 1.624 -9.730 1.00 76.75 96 SER A C 1
ATOM 729 O O . SER A 1 96 ? -17.505 1.781 -9.617 1.00 76.75 96 SER A O 1
ATOM 731 N N . GLN A 1 97 ? -15.479 1.548 -8.672 1.00 75.56 97 GLN A N 1
ATOM 732 C CA . GLN A 1 97 ? -15.915 1.544 -7.273 1.00 75.56 97 GLN A CA 1
ATOM 733 C C . GLN A 1 97 ? -15.715 2.891 -6.579 1.00 75.56 97 GLN A C 1
ATOM 735 O O . GLN A 1 97 ? -15.924 2.983 -5.375 1.00 75.56 97 GLN A O 1
ATOM 740 N N . VAL A 1 98 ? -15.344 3.941 -7.315 1.00 74.31 98 VAL A N 1
ATOM 741 C CA . VAL A 1 98 ? -15.078 5.281 -6.771 1.00 74.31 98 VAL A CA 1
ATOM 742 C C . VAL A 1 98 ? -16.202 5.756 -5.846 1.00 74.31 98 VAL A C 1
ATOM 744 O O . VAL A 1 98 ? -15.927 6.160 -4.723 1.00 74.31 98 VAL A O 1
ATOM 747 N N . ALA A 1 99 ? -17.469 5.633 -6.254 1.00 75.25 99 ALA A N 1
ATOM 748 C CA . ALA A 1 99 ? -18.601 6.034 -5.412 1.00 75.25 99 ALA A CA 1
ATOM 749 C C . ALA A 1 99 ? -18.650 5.273 -4.072 1.00 75.25 99 ALA A C 1
ATOM 751 O O . ALA A 1 99 ? -18.921 5.871 -3.033 1.00 75.25 99 ALA A O 1
ATOM 752 N N . ASN A 1 100 ? -18.336 3.976 -4.087 1.00 76.06 100 ASN A N 1
ATOM 753 C CA . ASN A 1 100 ? -18.306 3.138 -2.888 1.00 76.06 100 ASN A CA 1
ATOM 754 C C . ASN A 1 100 ? -17.093 3.454 -2.004 1.00 76.06 100 ASN A C 1
ATOM 756 O O . ASN A 1 100 ? -17.218 3.443 -0.786 1.00 76.06 100 ASN A O 1
ATOM 760 N N . ILE A 1 101 ? -15.941 3.769 -2.607 1.00 75.44 101 ILE A N 1
ATOM 761 C CA . ILE A 1 101 ? -14.731 4.194 -1.889 1.00 75.44 101 ILE A CA 1
ATOM 762 C C . ILE A 1 101 ? -15.014 5.488 -1.119 1.00 75.44 101 ILE A C 1
ATOM 764 O O . ILE A 1 101 ? -14.734 5.557 0.064 1.00 75.44 101 ILE A O 1
ATOM 768 N N . PHE A 1 102 ? -15.651 6.482 -1.742 1.00 78.25 102 PHE A N 1
ATOM 769 C CA . PHE A 1 102 ? -15.953 7.763 -1.087 1.00 78.25 102 PHE A CA 1
ATOM 770 C C . PHE A 1 102 ? -17.234 7.760 -0.237 1.00 78.25 102 PHE A C 1
ATOM 772 O O . PHE A 1 102 ? -17.709 8.821 0.168 1.00 78.25 102 PHE A O 1
ATOM 779 N N . THR A 1 103 ? -17.805 6.588 0.046 1.00 83.44 103 THR A N 1
ATOM 780 C CA . THR A 1 103 ? -18.954 6.459 0.946 1.00 83.44 103 THR A CA 1
ATOM 781 C C . THR A 1 103 ? -18.462 6.121 2.355 1.00 83.44 103 THR A C 1
ATOM 783 O O . THR A 1 103 ? -17.798 5.097 2.522 1.00 83.44 103 THR A O 1
ATOM 786 N N . PRO A 1 104 ? -18.796 6.926 3.384 1.00 86.88 104 PRO A N 1
ATOM 787 C CA . PRO A 1 104 ? -18.442 6.605 4.762 1.00 86.88 104 PRO A CA 1
ATOM 788 C C . PRO A 1 104 ? -18.951 5.223 5.185 1.00 86.88 104 PRO A C 1
ATOM 790 O O . PRO A 1 104 ? -20.102 4.862 4.921 1.00 86.88 104 PRO A O 1
ATOM 793 N N . THR A 1 105 ? -18.098 4.454 5.859 1.00 84.62 105 THR A N 1
ATOM 794 C CA . THR A 1 105 ? -18.481 3.153 6.414 1.00 84.62 105 THR A CA 1
ATOM 795 C C . THR A 1 105 ? -19.283 3.313 7.711 1.00 84.62 105 THR A C 1
ATOM 797 O O . THR A 1 105 ? -19.205 4.332 8.393 1.00 84.62 105 THR A O 1
ATOM 800 N N . LYS A 1 106 ? -20.037 2.268 8.067 1.00 85.19 106 LYS A N 1
ATOM 801 C CA . LYS A 1 106 ? -20.727 2.112 9.359 1.00 85.19 106 LYS A CA 1
ATOM 802 C C . LYS A 1 106 ? -19.961 1.209 10.330 1.00 85.19 106 LYS A C 1
ATOM 804 O O . LYS A 1 106 ? -20.534 0.722 11.304 1.00 85.19 106 LYS A O 1
ATOM 809 N N . PHE A 1 107 ? -18.707 0.890 10.019 1.00 84.81 107 PHE A N 1
ATOM 810 C CA . PHE A 1 107 ? -17.869 0.041 10.853 1.00 84.81 107 PHE A CA 1
ATOM 811 C C . PHE A 1 107 ? -17.610 0.699 12.212 1.00 84.81 107 PHE A C 1
ATOM 813 O O . PHE A 1 107 ? -17.249 1.871 12.269 1.00 84.81 107 PHE A O 1
ATOM 820 N N . GLN A 1 108 ? -17.792 -0.066 13.290 1.00 85.62 108 GLN A N 1
ATOM 821 C CA . GLN A 1 108 ? -17.712 0.431 14.673 1.00 85.62 108 GLN A CA 1
ATOM 822 C C . GLN A 1 108 ? -16.483 -0.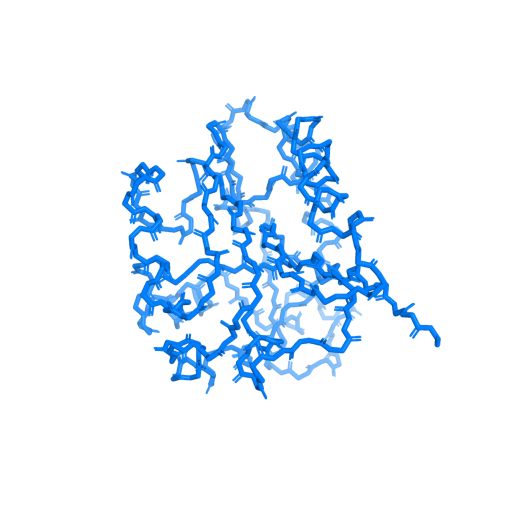073 15.442 1.00 85.62 108 GLN A C 1
ATOM 824 O O . GLN A 1 108 ? -16.267 0.330 16.581 1.00 85.62 108 GLN A O 1
ATOM 829 N N . GLY A 1 109 ? -15.688 -0.972 14.852 1.00 83.44 109 GLY A N 1
ATOM 830 C CA . GLY A 1 109 ? -14.454 -1.451 15.478 1.00 83.44 109 GLY A CA 1
ATOM 831 C C . GLY A 1 109 ? -13.356 -0.389 15.467 1.00 83.44 109 GLY A C 1
ATOM 832 O O . GLY A 1 109 ? -13.497 0.668 14.845 1.00 83.44 109 GLY A O 1
ATOM 833 N N . SER A 1 110 ? -12.232 -0.674 16.122 1.00 86.81 110 SER A N 1
ATOM 834 C CA . SER A 1 110 ? -11.054 0.180 15.964 1.00 86.81 110 SER A CA 1
ATOM 835 C C . SER A 1 110 ? -10.495 0.064 14.545 1.00 86.81 110 SER A C 1
ATOM 837 O O . SER A 1 110 ? -10.651 -0.951 13.863 1.00 86.81 110 SER A O 1
ATOM 839 N N . VAL A 1 111 ? -9.862 1.128 14.072 1.00 86.06 111 VAL A N 1
ATOM 840 C CA . VAL A 1 111 ? -9.197 1.198 12.770 1.00 86.06 111 VAL A CA 1
ATOM 841 C C . VAL A 1 111 ? -7.919 1.993 12.964 1.00 86.06 111 VAL A C 1
ATOM 843 O O . VAL A 1 111 ? -7.968 3.116 13.454 1.00 86.06 111 VAL A O 1
ATOM 846 N N . THR A 1 112 ? -6.778 1.435 12.564 1.00 88.19 112 THR A N 1
ATOM 847 C CA . THR A 1 112 ? -5.522 2.197 12.517 1.00 88.19 112 THR A CA 1
ATOM 848 C C . THR A 1 112 ? -5.022 2.273 11.084 1.00 88.19 112 THR A C 1
ATOM 850 O O . THR A 1 112 ? -4.747 1.250 10.454 1.00 88.19 112 THR A O 1
ATOM 853 N N . ALA A 1 113 ? -4.885 3.487 10.564 1.00 86.50 113 ALA A N 1
ATOM 854 C CA . ALA A 1 113 ? -4.209 3.728 9.299 1.00 86.50 113 ALA A CA 1
ATOM 855 C C . ALA A 1 113 ? -2.744 4.098 9.552 1.00 86.50 113 ALA A C 1
ATOM 857 O O . ALA A 1 113 ? -2.454 4.907 10.433 1.00 86.50 113 ALA A O 1
ATOM 858 N N . ILE A 1 114 ? -1.824 3.501 8.789 1.00 86.94 114 ILE A N 1
ATOM 859 C CA . ILE A 1 114 ? -0.402 3.844 8.822 1.00 86.94 114 ILE A CA 1
ATOM 860 C C . ILE A 1 114 ? 0.021 4.306 7.428 1.00 86.94 114 ILE A C 1
ATOM 862 O O . ILE A 1 114 ? -0.187 3.594 6.443 1.00 86.94 114 ILE A O 1
ATOM 866 N N . ILE A 1 115 ? 0.613 5.495 7.345 1.00 84.56 115 ILE A N 1
ATOM 867 C CA . ILE A 1 115 ? 1.034 6.132 6.092 1.00 84.56 115 ILE A CA 1
ATOM 868 C C . ILE A 1 115 ? 2.457 6.678 6.201 1.00 84.56 115 ILE A C 1
ATOM 870 O O . ILE A 1 115 ? 2.916 7.028 7.286 1.00 84.56 115 ILE A O 1
ATOM 874 N N . GLY A 1 116 ? 3.165 6.762 5.077 1.00 84.62 116 GLY A N 1
ATOM 875 C CA . GLY A 1 116 ? 4.483 7.385 5.014 1.00 84.62 116 GLY A CA 1
ATOM 876 C C . GLY A 1 116 ? 4.366 8.899 4.895 1.00 84.62 116 GLY A C 1
ATOM 877 O O . GLY A 1 116 ? 3.622 9.401 4.055 1.00 84.62 116 GLY A O 1
ATOM 878 N N . GLY A 1 117 ? 5.121 9.647 5.699 1.00 82.12 117 GLY A N 1
ATOM 879 C CA . GLY A 1 117 ? 5.104 11.116 5.668 1.00 82.12 117 GLY A CA 1
ATOM 880 C C . GLY A 1 117 ? 5.588 11.722 4.343 1.00 82.12 117 GLY A C 1
ATOM 881 O O . GLY A 1 117 ? 5.334 12.890 4.064 1.00 82.12 117 GLY A O 1
ATOM 882 N N . LEU A 1 118 ? 6.267 10.932 3.504 1.00 80.88 118 LEU A N 1
ATOM 883 C CA . LEU A 1 118 ? 6.737 11.306 2.169 1.00 80.88 118 LEU A CA 1
ATOM 884 C C . LEU A 1 118 ? 5.990 10.552 1.055 1.00 80.88 118 LEU A C 1
ATOM 886 O O . LEU A 1 118 ? 6.498 10.464 -0.068 1.00 80.88 118 LEU A O 1
ATOM 890 N N . ASP A 1 119 ? 4.803 10.001 1.338 1.00 79.94 119 ASP A N 1
ATOM 891 C CA . ASP A 1 119 ? 3.959 9.358 0.331 1.00 79.94 119 ASP A CA 1
ATOM 892 C C . ASP A 1 119 ? 3.486 10.376 -0.723 1.00 79.94 119 ASP A C 1
ATOM 894 O O . ASP A 1 119 ? 2.537 11.143 -0.540 1.00 79.94 119 ASP A O 1
ATOM 898 N N . LYS A 1 120 ? 4.144 10.350 -1.884 1.00 72.00 120 LYS A N 1
ATOM 899 C CA . LYS A 1 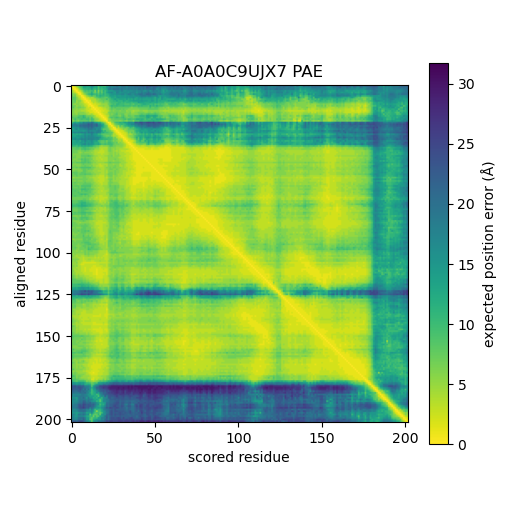120 ? 3.833 11.218 -3.027 1.00 72.00 120 LYS A CA 1
ATOM 900 C C . LYS A 1 120 ? 2.478 10.902 -3.663 1.00 72.00 120 LYS A C 1
ATOM 902 O O . LYS A 1 120 ? 1.966 11.739 -4.406 1.00 72.00 120 LYS A O 1
ATOM 907 N N . THR A 1 121 ? 1.904 9.728 -3.396 1.00 69.38 121 THR A N 1
ATOM 908 C CA . THR A 1 121 ? 0.592 9.322 -3.919 1.00 69.38 121 THR A CA 1
ATOM 909 C C . THR A 1 121 ? -0.565 9.981 -3.169 1.00 69.38 121 THR A C 1
ATOM 911 O O . THR A 1 121 ? -1.641 10.141 -3.738 1.00 69.38 121 THR A O 1
ATOM 914 N N . ALA A 1 122 ? -0.333 10.437 -1.936 1.00 64.25 122 ALA A N 1
ATOM 915 C CA . ALA A 1 122 ? -1.331 11.130 -1.124 1.00 64.25 122 ALA A CA 1
ATOM 916 C C . ALA A 1 122 ? -1.449 12.638 -1.443 1.00 64.25 122 ALA A C 1
ATOM 918 O O . ALA A 1 122 ? -2.286 13.333 -0.873 1.00 64.25 122 ALA A O 1
ATOM 919 N N . HIS A 1 123 ? -0.624 13.155 -2.368 1.00 61.97 123 HIS A N 1
ATOM 920 C CA . HIS A 1 123 ? -0.687 14.518 -2.921 1.00 61.97 123 HIS A CA 1
ATOM 921 C C . HIS A 1 123 ? -0.763 15.674 -1.897 1.00 61.97 123 HIS A C 1
ATOM 923 O O . HIS A 1 123 ? -1.202 16.772 -2.241 1.00 61.97 123 HIS A O 1
ATOM 929 N N . CYS A 1 124 ? -0.280 15.480 -0.665 1.00 52.78 124 CYS A N 1
ATOM 930 C CA . CYS A 1 124 ? -0.235 16.523 0.356 1.00 52.78 124 CYS A CA 1
ATOM 931 C C . CYS A 1 124 ? 0.984 16.383 1.282 1.00 52.78 124 CYS A C 1
ATOM 933 O O . CYS A 1 124 ? 1.243 15.282 1.768 1.00 52.78 124 CYS A O 1
ATOM 935 N N . PRO A 1 125 ? 1.691 17.482 1.613 1.00 54.91 125 PRO A N 1
ATOM 936 C CA . PRO A 1 125 ? 2.528 17.546 2.806 1.00 54.91 125 PRO A CA 1
ATOM 937 C C . PRO A 1 125 ? 1.607 17.717 4.023 1.00 54.91 125 PRO A C 1
ATOM 939 O O . PRO A 1 125 ? 1.435 18.819 4.536 1.00 54.91 125 PRO A O 1
ATOM 942 N N . CYS A 1 126 ? 0.917 16.649 4.406 1.00 59.22 126 CYS A N 1
ATOM 943 C CA . CYS A 1 126 ? -0.058 16.676 5.489 1.00 59.22 126 CYS A CA 1
ATOM 944 C C . CYS A 1 126 ? 0.575 16.062 6.745 1.00 59.22 126 CYS A C 1
ATOM 946 O O . CYS A 1 126 ? 1.183 14.995 6.686 1.00 59.22 126 CYS A O 1
ATOM 948 N N . ASP A 1 127 ? 0.442 16.745 7.878 1.00 71.38 127 ASP A N 1
ATOM 949 C CA . ASP A 1 127 ? 0.760 16.178 9.187 1.00 71.38 127 ASP A CA 1
ATOM 950 C C . ASP A 1 127 ? -0.299 15.146 9.618 1.00 71.38 127 ASP A C 1
ATOM 952 O O . ASP A 1 127 ? -1.354 14.982 8.994 1.00 71.38 127 ASP A O 1
ATOM 956 N N . SER A 1 128 ? 0.001 14.414 10.691 1.00 71.75 128 SER A N 1
ATOM 957 C CA . SER A 1 128 ? -0.868 13.363 11.229 1.00 71.75 128 SER A CA 1
ATOM 958 C C . SER A 1 128 ? -2.261 13.866 11.605 1.00 71.75 128 SER A C 1
ATOM 960 O O . SER A 1 128 ? -3.234 13.151 11.376 1.00 71.75 128 SER A O 1
ATOM 962 N N . GLU A 1 129 ? -2.380 15.095 12.111 1.00 80.75 129 GLU A N 1
ATOM 963 C CA . GLU A 1 129 ? -3.659 15.693 12.500 1.00 80.75 129 GLU A CA 1
ATOM 964 C C . GLU A 1 129 ? -4.565 15.922 11.283 1.00 80.75 129 GLU A C 1
ATOM 966 O O . GLU A 1 129 ? -5.731 15.517 11.279 1.00 80.75 129 GLU A O 1
ATOM 971 N N . THR A 1 130 ? -4.017 16.486 10.206 1.00 78.69 130 THR A N 1
ATOM 972 C CA . THR A 1 130 ? -4.763 16.726 8.964 1.00 78.69 130 THR A CA 1
ATOM 973 C C . THR A 1 130 ? -5.214 15.413 8.318 1.00 78.69 130 THR A C 1
ATOM 975 O O . THR A 1 130 ? -6.366 15.276 7.883 1.00 78.69 130 THR A O 1
ATOM 978 N N . TYR A 1 131 ? -4.330 14.412 8.290 1.00 77.56 131 TYR A N 1
ATOM 979 C CA . TYR A 1 131 ? -4.665 13.070 7.817 1.00 77.56 131 TYR A CA 1
ATOM 980 C C . TYR A 1 131 ? -5.755 12.418 8.669 1.00 77.56 131 TYR A C 1
ATOM 982 O O . TYR A 1 131 ? -6.699 11.837 8.136 1.00 77.56 131 TYR A O 1
ATOM 990 N N . GLN A 1 132 ? -5.655 12.537 9.991 1.00 83.88 132 GLN A N 1
ATOM 991 C CA . GLN A 1 132 ? -6.624 11.935 10.889 1.00 83.88 132 GLN A CA 1
ATOM 992 C C . GLN A 1 132 ? -8.009 12.549 10.710 1.00 83.88 132 GLN A C 1
ATOM 994 O O . GLN A 1 132 ? -8.982 11.811 10.585 1.00 83.88 132 GLN A O 1
ATOM 999 N N . LEU A 1 133 ? -8.109 13.879 10.646 1.00 84.75 133 LEU A N 1
ATOM 1000 C CA . LEU A 1 133 ? -9.385 14.570 10.452 1.00 84.75 133 LEU A CA 1
ATOM 1001 C C . LEU A 1 133 ? -10.035 14.220 9.106 1.00 84.75 133 LEU A C 1
ATOM 1003 O O . LEU A 1 133 ? -11.247 14.005 9.050 1.00 84.75 133 LEU A O 1
ATOM 1007 N N . SER A 1 134 ? -9.241 14.139 8.034 1.00 82.31 134 SER A N 1
ATOM 1008 C CA . SER A 1 134 ? -9.749 13.811 6.696 1.00 82.31 134 SER A CA 1
ATOM 1009 C C . SER A 1 134 ? -10.183 12.349 6.564 1.00 82.31 134 SER A C 1
ATOM 1011 O O . SER A 1 134 ? -11.261 12.092 6.033 1.00 82.31 134 SER A O 1
ATOM 1013 N N . GLU A 1 135 ? -9.419 11.392 7.096 1.00 83.12 135 GLU A N 1
ATOM 1014 C CA . GLU A 1 135 ? -9.817 9.979 7.073 1.00 83.12 135 GLU A CA 1
ATOM 1015 C C . GLU A 1 135 ? -10.965 9.674 8.034 1.00 83.12 135 GLU A C 1
ATOM 1017 O O . GLU A 1 135 ? -11.856 8.894 7.697 1.00 83.12 135 GLU A O 1
ATOM 1022 N N . LYS A 1 136 ? -11.005 10.318 9.209 1.00 87.94 136 LYS A N 1
ATOM 1023 C CA . LYS A 1 136 ? -12.062 10.101 10.207 1.00 87.94 136 LYS A CA 1
ATOM 1024 C C . LYS A 1 136 ? -13.459 10.351 9.636 1.00 87.94 136 LYS A C 1
ATOM 1026 O O . LYS A 1 136 ? -14.402 9.685 10.055 1.00 87.94 136 LYS A O 1
ATOM 1031 N N . PHE A 1 137 ? -13.592 11.244 8.652 1.00 88.06 137 PHE A N 1
ATOM 1032 C CA . PHE A 1 137 ? -14.845 11.466 7.926 1.00 88.06 137 PHE A CA 1
ATOM 1033 C C . PHE A 1 137 ? -15.412 10.182 7.296 1.00 88.06 137 PHE A C 1
ATOM 1035 O O . PHE A 1 137 ? -16.625 9.975 7.316 1.00 88.06 137 PHE A O 1
ATOM 1042 N N . TYR A 1 138 ? -14.552 9.305 6.771 1.00 85.94 138 TYR A N 1
ATOM 1043 C CA . TYR A 1 138 ? -14.956 8.044 6.142 1.00 85.94 138 TYR A CA 1
ATOM 1044 C C . TYR A 1 138 ? -15.154 6.908 7.147 1.00 85.94 138 TYR A C 1
ATOM 1046 O O . TYR A 1 138 ? -15.774 5.902 6.809 1.00 85.94 138 TYR A O 1
ATOM 1054 N N . PHE A 1 139 ? -14.690 7.087 8.384 1.00 88.62 139 PHE A N 1
ATOM 1055 C CA . PHE A 1 139 ? -14.852 6.155 9.499 1.00 88.62 139 PHE A CA 1
ATOM 1056 C C . PHE A 1 139 ? -15.558 6.835 10.688 1.00 88.62 139 PHE A C 1
ATOM 1058 O O . PHE A 1 139 ? -14.997 6.890 11.791 1.00 88.62 139 PHE A O 1
ATOM 1065 N N . PRO A 1 140 ? -16.772 7.390 10.495 1.00 91.19 140 PRO A N 1
ATOM 1066 C CA . PRO A 1 140 ? -17.432 8.221 11.501 1.00 91.19 140 PRO A CA 1
ATOM 1067 C C . PRO A 1 140 ? -17.689 7.452 12.802 1.00 91.19 140 PRO A C 1
ATOM 1069 O O . PRO A 1 140 ? -17.412 7.974 13.884 1.00 91.19 140 PRO A O 1
ATOM 1072 N N . ASP A 1 141 ? -18.099 6.188 12.687 1.00 89.50 141 ASP A N 1
ATOM 1073 C CA . ASP A 1 141 ? -18.511 5.348 13.815 1.00 89.50 141 ASP A CA 1
ATOM 1074 C C . ASP A 1 141 ? -17.371 4.499 14.414 1.00 89.50 141 ASP A C 1
ATOM 1076 O O . ASP A 1 141 ? -17.558 3.879 15.458 1.00 89.50 141 ASP A O 1
ATOM 1080 N N . ALA A 1 142 ? -16.193 4.473 13.781 1.00 88.06 142 ALA A N 1
ATOM 1081 C CA . ALA A 1 142 ? -15.052 3.669 14.222 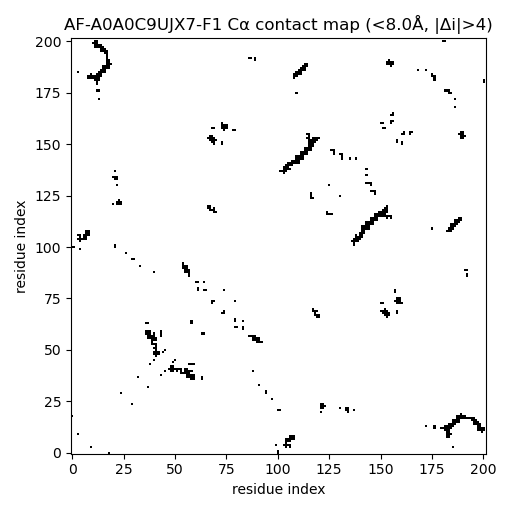1.00 88.06 142 ALA A CA 1
ATOM 1082 C C . ALA A 1 142 ? -14.214 4.376 15.298 1.00 88.06 142 ALA A C 1
ATOM 1084 O O . ALA A 1 142 ? -14.108 5.606 15.314 1.00 88.06 142 ALA A O 1
ATOM 1085 N N . ASP A 1 143 ? -13.502 3.612 16.121 1.00 88.75 143 ASP A N 1
ATOM 1086 C CA . ASP A 1 143 ? -12.382 4.146 16.902 1.00 88.75 143 ASP A CA 1
ATOM 1087 C C . ASP A 1 143 ? -11.150 4.278 15.990 1.00 88.75 143 ASP A C 1
ATOM 1089 O O . ASP A 1 143 ? -10.388 3.333 15.785 1.00 88.75 143 ASP A O 1
ATOM 1093 N N . PHE A 1 144 ? -11.037 5.430 15.324 1.00 87.44 144 PHE A N 1
ATOM 1094 C CA . PHE A 1 144 ? -10.078 5.647 14.244 1.00 87.44 144 PHE A CA 1
ATOM 1095 C C . PHE A 1 144 ? -8.820 6.375 14.725 1.00 87.44 144 PHE A C 1
ATOM 1097 O O . PHE A 1 144 ? -8.888 7.496 15.240 1.00 87.44 144 PHE A O 1
ATOM 1104 N N . ASN A 1 145 ? -7.671 5.769 14.440 1.00 88.75 145 ASN A N 1
ATOM 1105 C CA . ASN A 1 145 ? -6.347 6.321 14.668 1.00 88.75 145 ASN A CA 1
ATOM 1106 C C . ASN A 1 145 ? -5.553 6.413 13.355 1.00 88.75 145 ASN A C 1
ATOM 1108 O O . ASN A 1 145 ? -5.688 5.569 12.466 1.00 88.75 145 ASN A O 1
ATOM 1112 N N . MET A 1 146 ? -4.680 7.414 13.258 1.00 86.69 146 MET A N 1
ATOM 1113 C CA . MET A 1 146 ? -3.767 7.602 12.133 1.00 86.69 146 MET A CA 1
ATOM 1114 C C . MET A 1 146 ? -2.337 7.716 12.650 1.00 86.69 146 MET A C 1
ATOM 1116 O O . MET A 1 146 ? -2.061 8.469 13.581 1.00 86.69 146 MET A O 1
ATOM 1120 N N . ILE A 1 147 ? -1.415 7.000 12.015 1.00 88.25 147 ILE A N 1
ATOM 1121 C CA . ILE A 1 147 ? 0.012 7.067 12.306 1.00 88.25 147 ILE A CA 1
ATOM 1122 C C . ILE A 1 147 ? 0.749 7.450 11.028 1.00 88.25 147 ILE A C 1
ATOM 1124 O O . ILE A 1 147 ? 0.657 6.763 10.012 1.00 88.25 147 ILE A O 1
ATOM 1128 N N . VAL A 1 148 ? 1.515 8.534 11.099 1.00 85.62 148 VAL A N 1
ATOM 1129 C CA . VAL A 1 148 ? 2.408 8.960 10.020 1.00 85.62 148 VAL A CA 1
ATOM 1130 C C . VAL A 1 148 ? 3.825 8.532 10.372 1.00 85.62 148 VAL A C 1
ATOM 1132 O O . VAL A 1 148 ? 4.329 8.861 11.446 1.00 85.62 148 VAL A O 1
ATOM 1135 N N . ILE A 1 149 ? 4.465 7.784 9.477 1.00 84.94 149 ILE A N 1
ATOM 1136 C CA . ILE A 1 149 ? 5.855 7.376 9.626 1.00 84.94 149 ILE A CA 1
ATOM 1137 C C . ILE A 1 149 ? 6.741 8.346 8.854 1.00 84.94 149 ILE A C 1
ATOM 1139 O O . ILE A 1 149 ? 6.792 8.338 7.622 1.00 84.94 149 ILE A O 1
ATOM 1143 N N . GLU A 1 150 ? 7.440 9.195 9.599 1.00 84.38 150 GLU A N 1
ATOM 1144 C CA . GLU A 1 150 ? 8.340 10.201 9.043 1.00 84.38 150 GLU A CA 1
ATOM 1145 C C . GLU A 1 150 ? 9.422 9.579 8.151 1.00 84.38 150 GLU A C 1
ATOM 1147 O O . GLU A 1 150 ? 9.977 8.517 8.442 1.00 84.38 150 GLU A O 1
ATOM 1152 N N . GLY A 1 151 ? 9.737 10.263 7.051 1.00 82.25 151 GLY A N 1
ATOM 1153 C CA . GLY A 1 151 ? 10.807 9.855 6.138 1.00 82.25 151 GLY A CA 1
ATOM 1154 C C . GLY A 1 151 ? 10.493 8.667 5.220 1.00 82.25 151 GLY A C 1
ATOM 1155 O O . GLY A 1 151 ? 11.348 8.334 4.401 1.00 82.25 151 GLY A O 1
ATOM 1156 N N . GLN A 1 152 ? 9.307 8.053 5.315 1.00 84.69 152 GLN A N 1
ATOM 1157 C CA . GLN A 1 152 ? 8.909 6.930 4.455 1.00 84.69 152 GLN A CA 1
ATOM 1158 C C . GLN A 1 152 ? 7.979 7.351 3.316 1.00 84.69 152 GLN A C 1
ATOM 1160 O O . GLN A 1 152 ? 7.150 8.246 3.480 1.00 84.69 152 GLN A O 1
ATOM 1165 N N . GLY A 1 153 ? 8.120 6.693 2.165 1.00 84.56 153 GLY A N 1
ATOM 1166 C CA . GLY A 1 153 ? 7.203 6.797 1.032 1.00 84.56 153 GLY A CA 1
ATOM 1167 C C . GLY A 1 153 ? 5.972 5.899 1.174 1.00 84.56 153 GLY A C 1
ATOM 1168 O O . GLY A 1 153 ? 5.599 5.488 2.268 1.00 84.56 153 GLY A O 1
ATOM 1169 N N . HIS A 1 154 ? 5.348 5.570 0.042 1.00 84.69 154 HIS A N 1
ATOM 1170 C CA . HIS A 1 154 ? 4.160 4.713 0.004 1.00 84.69 154 HIS A CA 1
ATOM 1171 C C . HIS A 1 154 ? 4.474 3.255 0.366 1.00 84.69 154 HIS A C 1
ATOM 1173 O O . HIS A 1 154 ? 3.725 2.599 1.072 1.00 84.69 154 HIS A O 1
ATOM 1179 N N . SER A 1 155 ? 5.588 2.706 -0.119 1.00 86.94 155 SER A N 1
ATOM 1180 C CA . SER A 1 155 ? 5.954 1.300 0.096 1.00 86.94 155 SER A CA 1
ATOM 1181 C C . SER A 1 155 ? 6.637 1.115 1.447 1.00 86.94 155 SER A C 1
ATOM 1183 O O . SER A 1 155 ? 7.828 0.811 1.519 1.00 86.94 155 SER A O 1
ATOM 1185 N N . LEU A 1 156 ? 5.872 1.285 2.524 1.00 87.00 156 LEU A N 1
ATOM 1186 C CA . LEU A 1 156 ? 6.366 1.272 3.906 1.00 87.00 156 LEU A CA 1
ATOM 1187 C C . LEU A 1 156 ? 7.173 0.011 4.249 1.00 87.00 156 LEU A C 1
ATOM 1189 O O . LEU A 1 156 ? 8.140 0.047 5.004 1.00 87.00 156 LEU A O 1
ATOM 1193 N N . ASN A 1 157 ? 6.792 -1.129 3.672 1.00 87.25 157 ASN A N 1
ATOM 1194 C CA . ASN A 1 157 ? 7.448 -2.412 3.907 1.00 87.25 157 ASN A CA 1
ATOM 1195 C C . ASN A 1 157 ? 8.764 -2.595 3.124 1.00 87.25 157 ASN A C 1
ATOM 1197 O O . ASN A 1 157 ? 9.414 -3.626 3.293 1.00 87.25 157 ASN A O 1
ATOM 1201 N N . LEU A 1 158 ? 9.107 -1.662 2.230 1.00 88.38 158 LEU A N 1
ATOM 1202 C CA . LEU A 1 158 ? 10.291 -1.703 1.363 1.00 88.38 158 LEU A CA 1
ATOM 1203 C C . LEU A 1 158 ? 11.284 -0.559 1.639 1.00 88.38 158 LEU A C 1
ATOM 1205 O O . LEU A 1 158 ? 12.413 -0.619 1.154 1.00 88.38 158 LEU A O 1
ATOM 1209 N N . ASP A 1 159 ? 10.891 0.456 2.412 1.00 86.25 159 ASP A N 1
ATOM 1210 C CA . ASP A 1 159 ? 11.793 1.496 2.924 1.00 86.25 159 ASP A CA 1
ATOM 1211 C C . ASP A 1 159 ? 12.600 0.987 4.138 1.00 86.25 159 ASP A C 1
ATOM 1213 O O . ASP A 1 159 ? 12.204 0.055 4.842 1.00 86.25 159 ASP A O 1
ATOM 1217 N N . PHE A 1 160 ? 13.725 1.637 4.454 1.00 89.38 160 PHE A N 1
ATOM 1218 C CA . PHE A 1 160 ? 14.571 1.266 5.600 1.00 89.38 160 PHE A CA 1
ATOM 1219 C C . PHE A 1 160 ? 13.859 1.364 6.953 1.00 89.38 160 PHE A C 1
ATOM 1221 O O . PHE A 1 160 ? 14.222 0.669 7.905 1.00 89.38 160 PHE A O 1
ATOM 1228 N N . GLY A 1 161 ? 12.825 2.198 7.050 1.00 84.50 161 GLY A N 1
ATOM 1229 C CA . GLY A 1 161 ? 12.018 2.302 8.258 1.00 84.50 161 GLY A CA 1
ATOM 1230 C C . GLY A 1 161 ? 11.064 1.117 8.485 1.00 84.50 161 GLY A C 1
ATOM 1231 O O . GLY A 1 161 ? 10.431 1.050 9.541 1.00 84.50 161 GLY A O 1
ATOM 1232 N N . ALA A 1 162 ? 11.006 0.135 7.574 1.00 86.56 162 ALA A N 1
ATOM 1233 C CA . ALA A 1 162 ? 10.241 -1.101 7.754 1.00 86.56 162 ALA A CA 1
ATOM 1234 C C . ALA A 1 162 ? 10.595 -1.841 9.061 1.00 86.56 162 ALA A C 1
ATOM 1236 O O . ALA A 1 162 ? 9.727 -2.445 9.691 1.00 86.56 162 ALA A O 1
ATOM 1237 N N . LEU A 1 163 ? 11.853 -1.743 9.516 1.00 86.12 163 LEU A N 1
ATOM 1238 C CA . LEU A 1 163 ? 12.317 -2.326 10.784 1.00 86.12 163 LEU A CA 1
ATOM 1239 C C . LEU A 1 163 ? 11.558 -1.805 12.011 1.00 86.12 163 LEU A C 1
ATOM 1241 O O . LEU A 1 163 ? 11.447 -2.521 13.001 1.00 86.12 163 LEU A O 1
ATOM 1245 N N . GLN A 1 164 ? 11.053 -0.573 11.955 1.00 86.50 164 GLN A N 1
ATOM 1246 C CA . GLN A 1 164 ? 10.240 0.026 13.018 1.00 86.50 164 GLN A CA 1
ATOM 1247 C C . GLN A 1 164 ? 8.747 -0.198 12.763 1.00 86.50 164 GLN A C 1
ATOM 1249 O O . GLN A 1 164 ? 7.981 -0.393 13.703 1.00 86.50 164 GLN A O 1
ATOM 1254 N N . LEU A 1 165 ? 8.344 -0.227 11.488 1.00 88.19 165 LEU A N 1
ATOM 1255 C CA . LEU A 1 165 ? 6.963 -0.451 11.076 1.00 88.19 165 LEU A CA 1
ATOM 1256 C C . LEU A 1 165 ? 6.441 -1.830 11.492 1.00 88.19 165 LEU A C 1
ATOM 1258 O O . LEU A 1 165 ? 5.341 -1.917 12.024 1.00 88.19 165 LEU A O 1
ATOM 1262 N N . PHE A 1 166 ? 7.185 -2.911 11.235 1.00 87.50 166 PHE A N 1
ATOM 1263 C CA . PHE A 1 166 ? 6.687 -4.264 11.511 1.00 87.50 166 PHE A CA 1
ATOM 1264 C C . PHE A 1 166 ? 6.396 -4.506 13.000 1.00 87.50 166 PHE A C 1
ATOM 1266 O O . PHE A 1 166 ? 5.288 -4.954 13.291 1.00 87.50 166 PHE A O 1
ATOM 1273 N N . PRO A 1 167 ? 7.303 -4.179 13.944 1.00 90.00 167 PRO A N 1
ATOM 1274 C CA . PRO A 1 167 ? 6.994 -4.262 15.369 1.00 90.00 167 PRO A CA 1
ATOM 1275 C C . PRO A 1 167 ? 5.799 -3.394 15.759 1.00 90.00 167 PRO A C 1
ATOM 1277 O O . PRO A 1 167 ? 4.904 -3.882 16.429 1.00 90.00 167 PRO A O 1
ATOM 1280 N N . LEU A 1 168 ? 5.727 -2.153 15.264 1.00 90.25 168 LEU A N 1
ATOM 1281 C CA . LEU A 1 168 ? 4.596 -1.263 15.532 1.00 90.25 168 LEU A CA 1
ATOM 1282 C C . LEU A 1 168 ? 3.262 -1.869 15.071 1.00 90.25 168 LEU A C 1
ATOM 1284 O O . LEU A 1 168 ? 2.287 -1.851 15.817 1.00 90.25 168 LEU A O 1
ATOM 1288 N N . MET A 1 169 ? 3.208 -2.419 13.853 1.00 88.50 169 MET A N 1
ATOM 1289 C CA . MET A 1 169 ? 2.004 -3.074 13.333 1.00 88.50 169 MET A CA 1
ATOM 1290 C C . MET A 1 169 ? 1.591 -4.263 14.200 1.00 88.50 169 MET A C 1
ATOM 1292 O O . MET A 1 169 ? 0.400 -4.435 14.446 1.00 88.50 169 MET A O 1
ATOM 1296 N N . LEU A 1 170 ? 2.556 -5.061 14.665 1.00 87.88 170 LEU A N 1
ATOM 1297 C CA . LEU A 1 170 ? 2.300 -6.201 15.545 1.00 87.88 170 LEU A CA 1
ATOM 1298 C C . LEU A 1 170 ? 1.844 -5.757 16.937 1.00 87.88 170 LEU A C 1
ATOM 1300 O O . LEU A 1 170 ? 0.867 -6.297 17.432 1.00 87.88 170 LEU A O 1
ATOM 1304 N N . ASP A 1 171 ? 2.462 -4.738 17.530 1.00 89.62 171 ASP A N 1
ATOM 1305 C CA . ASP A 1 171 ? 2.069 -4.215 18.843 1.00 89.62 171 ASP A CA 1
ATOM 1306 C C . ASP A 1 171 ? 0.640 -3.650 18.822 1.00 89.62 171 ASP A C 1
ATOM 1308 O O . ASP A 1 171 ? -0.140 -3.883 19.747 1.00 89.62 171 ASP A O 1
ATOM 1312 N N . ILE A 1 172 ? 0.269 -2.934 17.752 1.00 87.44 172 ILE A N 1
ATOM 1313 C CA . ILE A 1 172 ? -1.104 -2.443 17.566 1.00 87.44 172 ILE A CA 1
ATOM 1314 C C . ILE A 1 172 ? -2.063 -3.621 17.379 1.00 87.44 172 ILE A C 1
ATOM 1316 O O . ILE A 1 172 ? -3.143 -3.631 17.971 1.00 87.44 172 ILE A O 1
ATOM 1320 N N . PHE A 1 173 ? -1.675 -4.609 16.569 1.00 83.00 173 PHE A N 1
ATOM 1321 C CA . PHE A 1 173 ? -2.487 -5.795 16.317 1.00 83.00 173 PHE A CA 1
ATOM 1322 C C . PHE A 1 173 ? -2.737 -6.585 17.605 1.00 83.00 173 PHE A C 1
ATOM 1324 O O . PHE A 1 173 ? -3.884 -6.882 17.937 1.00 83.00 173 PHE A O 1
ATOM 1331 N N . ASP A 1 174 ? -1.684 -6.868 18.366 1.00 84.38 174 ASP A N 1
ATOM 1332 C CA . ASP A 1 174 ? -1.760 -7.581 19.633 1.00 84.38 174 ASP A CA 1
ATOM 1333 C C . ASP A 1 174 ? -2.576 -6.774 20.641 1.00 84.38 174 ASP A C 1
ATOM 1335 O O . ASP A 1 174 ? -3.507 -7.307 21.234 1.00 84.38 174 ASP A O 1
ATOM 1339 N N . GLY A 1 175 ? -2.314 -5.472 20.790 1.00 83.19 175 GLY A N 1
ATOM 1340 C CA . GLY A 1 175 ? -3.078 -4.597 21.681 1.00 83.19 175 GLY A CA 1
ATOM 1341 C C . GLY A 1 175 ? -4.579 -4.583 21.379 1.00 83.19 175 GLY A C 1
ATOM 1342 O O . GLY A 1 175 ? -5.387 -4.642 22.304 1.00 83.19 175 GLY A O 1
ATOM 1343 N N . ALA A 1 176 ? -4.956 -4.565 20.098 1.00 75.88 176 ALA A N 1
ATOM 1344 C CA . ALA A 1 176 ? -6.351 -4.563 19.661 1.00 75.88 176 ALA A CA 1
ATOM 1345 C C . ALA A 1 176 ? -7.042 -5.935 19.775 1.00 75.88 176 ALA A C 1
ATOM 1347 O O . ALA A 1 176 ? -8.270 -5.999 19.800 1.00 75.88 176 ALA A O 1
ATOM 1348 N N . THR A 1 177 ? -6.280 -7.031 19.839 1.00 73.62 177 THR A N 1
ATOM 1349 C CA . THR A 1 177 ? -6.816 -8.406 19.830 1.00 73.62 177 THR A CA 1
ATOM 1350 C C . THR A 1 177 ? -6.639 -9.149 21.156 1.00 73.62 177 THR A C 1
ATOM 1352 O O . THR A 1 177 ? -7.256 -10.190 21.356 1.00 73.62 177 THR A O 1
ATOM 1355 N N . LYS A 1 178 ? -5.861 -8.606 22.101 1.00 72.12 178 LYS A N 1
ATOM 1356 C CA . LYS A 1 178 ? -5.463 -9.269 23.355 1.00 72.12 178 LYS A CA 1
ATOM 1357 C C . LYS A 1 178 ? -6.617 -9.703 24.258 1.00 72.12 178 LYS A C 1
ATOM 1359 O O . LYS A 1 178 ? -6.542 -10.767 24.866 1.00 72.12 178 LYS A O 1
ATOM 1364 N N . ASP A 1 179 ? -7.664 -8.887 24.353 1.00 62.75 179 ASP A N 1
ATOM 1365 C CA . ASP A 1 179 ? -8.817 -9.129 25.242 1.00 62.75 179 ASP A CA 1
ATOM 1366 C C . ASP A 1 179 ? -9.968 -9.858 24.540 1.00 62.75 179 ASP A C 1
ATOM 1368 O O . ASP A 1 179 ? -11.046 -10.095 25.089 1.00 62.75 179 ASP A O 1
ATOM 1372 N N . TYR A 1 180 ? -9.731 -10.208 23.290 1.00 56.69 180 TYR A N 1
ATOM 1373 C CA . TYR A 1 180 ? -10.729 -10.539 22.320 1.00 56.69 180 TYR A CA 1
ATOM 1374 C C . TYR A 1 180 ? -10.432 -12.004 21.945 1.00 56.69 180 TYR A C 1
ATOM 1376 O O . TYR A 1 180 ? -9.411 -12.330 21.359 1.00 56.69 180 TYR A O 1
ATOM 1384 N N . CYS A 1 181 ? -11.315 -12.925 22.349 1.00 45.34 181 CYS A N 1
ATOM 1385 C CA . CYS A 1 181 ? -11.795 -13.905 21.381 1.00 45.34 181 CYS A CA 1
ATOM 1386 C C . CYS A 1 181 ? -12.871 -13.141 20.580 1.00 45.34 181 CYS A C 1
ATOM 1388 O O . CYS A 1 181 ? -13.873 -12.737 21.174 1.00 45.34 181 CYS A O 1
ATOM 1390 N N . PRO A 1 182 ? -12.582 -12.742 19.334 1.00 41.91 182 PRO A N 1
ATOM 1391 C CA . PRO A 1 182 ? -12.074 -11.387 19.129 1.00 41.91 182 PRO A CA 1
ATOM 1392 C C . PRO A 1 182 ? -12.827 -10.587 18.049 1.00 41.91 182 PRO A C 1
ATOM 1394 O O . PRO A 1 182 ? -12.904 -11.032 16.913 1.00 41.91 182 PRO A O 1
ATOM 1397 N N . LEU A 1 183 ? -13.340 -9.394 18.353 1.00 35.94 183 LEU A N 1
ATOM 1398 C CA . LEU A 1 183 ? -13.911 -8.432 17.392 1.00 35.94 183 LEU A CA 1
ATOM 1399 C C . LEU A 1 183 ? -12.926 -7.250 17.362 1.00 35.94 183 LEU A C 1
ATOM 1401 O O . LEU A 1 183 ? -12.887 -6.483 18.311 1.00 35.94 183 LEU A O 1
ATOM 1405 N N . GLY A 1 184 ? -12.003 -7.108 16.417 1.00 40.00 184 GLY A N 1
ATOM 1406 C CA . GLY A 1 184 ? -12.182 -7.031 14.971 1.00 40.00 184 GLY A CA 1
ATOM 1407 C C . GLY A 1 184 ? -11.740 -5.626 14.539 1.00 40.00 184 GLY A C 1
ATOM 1408 O 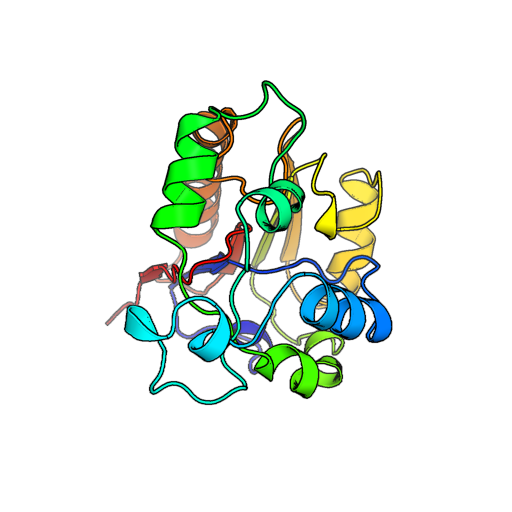O . GLY A 1 184 ? -12.477 -4.670 14.760 1.00 40.00 184 GLY A O 1
ATOM 1409 N N . VAL A 1 185 ? -10.535 -5.486 13.971 1.00 47.81 185 VAL A N 1
ATOM 1410 C CA . VAL A 1 185 ? -9.931 -4.193 13.573 1.00 47.81 185 VAL A CA 1
ATOM 1411 C C . VAL A 1 185 ? -9.184 -4.323 12.249 1.00 47.81 185 VAL A C 1
ATOM 1413 O O . VAL A 1 185 ? -8.506 -5.324 12.002 1.00 47.81 185 VAL A O 1
ATOM 1416 N N . ALA A 1 186 ? -9.313 -3.297 11.404 1.00 40.50 186 ALA A N 1
ATOM 1417 C CA . ALA A 1 186 ? -8.583 -3.150 10.153 1.00 40.50 186 ALA A CA 1
ATOM 1418 C C . ALA A 1 186 ? -7.338 -2.270 10.340 1.00 40.50 186 ALA A C 1
ATOM 1420 O O . ALA A 1 186 ? -7.446 -1.115 10.764 1.00 40.50 186 ALA A O 1
ATOM 1421 N N . LEU A 1 187 ? -6.171 -2.804 9.978 1.00 42.12 187 LEU A N 1
ATOM 1422 C CA . LEU A 1 187 ? -4.948 -2.028 9.785 1.00 42.12 187 LEU A CA 1
ATOM 1423 C C . LEU A 1 187 ? -4.726 -1.760 8.296 1.00 42.12 187 LEU A C 1
ATOM 1425 O O . LEU A 1 187 ? -4.870 -2.674 7.485 1.00 42.12 187 LEU A O 1
ATOM 1429 N N . PHE A 1 188 ? -4.329 -0.538 7.943 1.00 46.06 188 PHE A N 1
ATOM 1430 C CA . PHE A 1 188 ? -3.904 -0.186 6.585 1.00 46.06 188 PHE A CA 1
ATOM 1431 C C . PHE A 1 188 ? -2.383 -0.017 6.536 1.00 46.06 188 PHE A C 1
ATOM 1433 O O . PHE A 1 188 ? -1.834 0.819 7.248 1.00 46.06 188 PHE A O 1
ATOM 1440 N N . SER A 1 189 ? -1.714 -0.789 5.681 1.00 36.59 189 SER A N 1
ATOM 1441 C CA . SER A 1 189 ? -0.292 -0.658 5.347 1.00 36.59 189 SER A CA 1
ATOM 1442 C C . SER A 1 189 ? -0.136 -0.574 3.833 1.00 36.59 189 SER A C 1
ATOM 1444 O O . SER A 1 189 ? -0.606 -1.433 3.111 1.00 36.59 189 SER A O 1
ATOM 1446 N N . GLN A 1 190 ? 0.469 0.465 3.290 1.00 46.03 190 GLN A N 1
ATOM 1447 C CA . GLN A 1 190 ? 0.482 0.692 1.846 1.00 46.03 190 GLN A CA 1
ATOM 1448 C C . GLN A 1 190 ? 1.437 -0.282 1.104 1.00 46.03 190 GLN A C 1
ATOM 1450 O O . GLN A 1 190 ? 2.647 -0.288 1.318 1.00 46.03 190 GLN A O 1
ATOM 1455 N N . LYS A 1 191 ? 0.889 -1.142 0.227 1.00 41.50 191 LYS A N 1
ATOM 1456 C CA . LYS A 1 191 ? 1.636 -1.971 -0.744 1.00 41.50 191 LYS A CA 1
ATOM 1457 C C . LYS A 1 191 ? 0.777 -2.272 -1.971 1.00 41.50 191 LYS A C 1
ATOM 1459 O O . LYS A 1 191 ? -0.347 -2.768 -1.846 1.00 41.50 191 LYS A O 1
ATOM 1464 N N . PHE A 1 192 ? 1.356 -2.091 -3.158 1.00 32.38 192 PHE A N 1
ATOM 1465 C CA . PHE A 1 192 ? 0.850 -2.671 -4.402 1.00 32.38 192 PHE A CA 1
ATOM 1466 C C . PHE A 1 192 ? 1.279 -4.145 -4.474 1.00 32.38 192 PHE A C 1
ATOM 1468 O O . PHE A 1 192 ? 2.381 -4.478 -4.905 1.00 32.38 192 PHE A O 1
ATOM 1475 N N . GLY A 1 193 ? 0.428 -5.031 -3.966 1.00 31.91 193 GLY A N 1
ATOM 1476 C CA . GLY A 1 193 ? 0.668 -6.473 -3.922 1.00 31.91 193 GLY A CA 1
ATOM 1477 C C . GLY A 1 193 ? -0.100 -7.073 -2.759 1.00 31.91 193 GLY A C 1
ATOM 1478 O O . GLY A 1 193 ? 0.303 -6.903 -1.612 1.00 31.91 193 GLY A O 1
ATOM 1479 N N . GLN A 1 194 ? -1.227 -7.709 -3.077 1.00 30.53 194 GLN A N 1
ATOM 1480 C CA . GLN A 1 194 ? -2.224 -8.225 -2.141 1.00 30.53 194 GLN A CA 1
ATOM 1481 C C . GLN A 1 194 ? -1.589 -9.171 -1.111 1.00 30.53 194 GLN A C 1
ATOM 1483 O O . GLN A 1 194 ? -1.368 -10.347 -1.381 1.00 30.53 194 GLN A O 1
ATOM 1488 N N . GLY A 1 195 ? -1.293 -8.650 0.076 1.00 30.83 195 GLY A N 1
ATOM 1489 C CA . GLY A 1 195 ? -1.041 -9.441 1.272 1.00 30.83 195 GLY A CA 1
ATOM 1490 C C . GLY A 1 195 ? -2.209 -9.220 2.214 1.00 30.83 195 GLY A C 1
ATOM 1491 O O . GLY A 1 195 ? -2.285 -8.173 2.847 1.00 30.83 195 GLY A O 1
ATOM 1492 N N . ILE A 1 196 ? -3.142 -10.167 2.253 1.00 34.47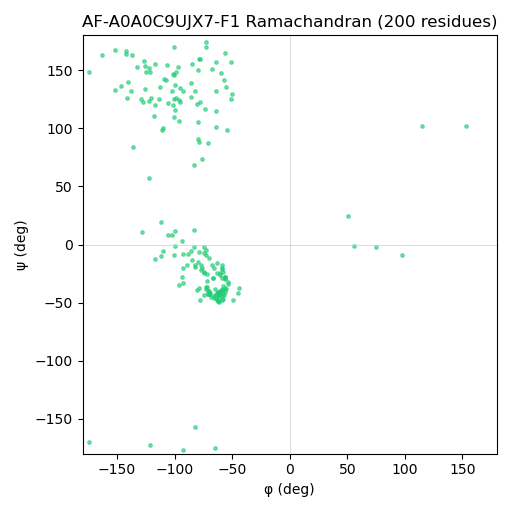 196 ILE A N 1
ATOM 1493 C CA . ILE A 1 196 ? -4.211 -10.194 3.249 1.00 34.47 196 ILE A CA 1
ATOM 1494 C C . ILE A 1 196 ? -3.765 -11.191 4.314 1.00 34.47 196 ILE A C 1
ATOM 1496 O O . ILE A 1 196 ? -3.626 -12.378 4.022 1.00 34.47 196 ILE A O 1
ATOM 1500 N N . PHE A 1 197 ? -3.535 -10.714 5.533 1.00 33.56 197 PHE A N 1
ATOM 1501 C CA . PHE A 1 197 ? -3.343 -11.588 6.686 1.00 33.56 197 PHE A CA 1
ATOM 1502 C C . PHE A 1 197 ? -4.658 -11.635 7.459 1.00 33.56 197 PHE A C 1
ATOM 1504 O O . PHE A 1 197 ? -5.065 -10.634 8.048 1.00 33.56 197 PHE A O 1
ATOM 1511 N N . CYS A 1 198 ? -5.328 -12.787 7.416 1.00 32.75 198 CYS A N 1
ATOM 1512 C CA . CYS A 1 198 ? -6.543 -13.055 8.178 1.00 32.75 198 CYS A CA 1
ATOM 1513 C C . CYS A 1 198 ? -6.261 -14.123 9.231 1.00 32.75 198 CYS A C 1
ATOM 1515 O O . CYS A 1 198 ? -5.681 -15.164 8.922 1.00 32.75 198 CYS A O 1
ATOM 1517 N N . LEU A 1 199 ? -6.755 -13.897 10.444 1.00 34.81 199 LEU A N 1
ATOM 1518 C CA . LEU A 1 199 ? -6.947 -14.942 11.443 1.00 34.81 199 LEU A CA 1
ATOM 1519 C C . LEU A 1 199 ? -8.457 -15.095 11.660 1.00 34.81 199 LEU A C 1
ATOM 1521 O O . LEU A 1 199 ? -9.145 -14.105 11.924 1.00 34.81 199 LEU A O 1
ATOM 1525 N N . SER A 1 200 ? -8.982 -16.313 11.506 1.00 32.00 200 SER A N 1
ATOM 1526 C CA . SER A 1 200 ? -10.332 -16.665 11.961 1.00 32.00 200 SER A CA 1
ATOM 1527 C C . SER A 1 200 ? -10.241 -17.437 13.273 1.00 32.00 200 SER A C 1
ATOM 1529 O O . SER A 1 200 ? -9.297 -18.199 13.481 1.00 32.00 200 SER A O 1
ATOM 1531 N N . CYS A 1 201 ? -11.230 -17.248 14.142 1.00 36.62 201 CYS A N 1
ATOM 1532 C CA . CYS A 1 201 ? -11.497 -18.172 15.238 1.00 36.62 201 CYS A CA 1
ATOM 1533 C C . CYS A 1 201 ? -12.534 -19.189 14.755 1.00 36.62 201 CYS A C 1
ATOM 1535 O O . CYS A 1 201 ? -13.525 -18.784 14.146 1.00 36.62 201 CYS A O 1
ATOM 1537 N N . ASP A 1 202 ? -12.269 -20.473 14.988 1.00 37.97 202 ASP A N 1
ATOM 1538 C CA . ASP A 1 202 ? -13.239 -21.559 14.789 1.00 37.97 202 ASP A CA 1
ATOM 1539 C C . ASP A 1 202 ? -14.379 -21.493 15.821 1.00 37.97 202 ASP A C 1
ATOM 1541 O O . ASP A 1 202 ? -14.095 -21.164 17.000 1.00 37.97 202 ASP A O 1
#

Mean predicted aligned error: 8.58 Å

Organism: Sphaerobolus stellatus (strain SS14) (NCBI:txid990650)

pLDDT: mean 76.3, std 17.66, range [30.53, 98.12]

Solvent-accessible surface area (backbone atoms only — not comparable to full-atom values): 11216 Å² total; per-residue (Å²): 105,82,85,51,62,81,38,53,70,58,94,31,32,37,36,47,38,51,51,85,76,80,52,82,58,46,74,66,43,56,51,47,53,52,64,70,48,34,42,38,25,31,75,67,40,44,87,85,30,49,87,52,60,72,54,32,22,25,62,74,46,60,73,56,50,52,56,36,43,35,62,95,81,34,43,58,70,69,54,55,52,47,48,59,75,66,56,69,73,49,63,51,62,63,69,80,36,44,72,64,68,78,43,58,30,62,27,49,36,46,33,42,42,46,46,29,52,44,20,60,81,47,75,54,97,57,56,50,68,59,50,34,61,60,50,38,63,42,34,67,56,23,53,68,45,57,45,61,42,78,71,25,7,35,35,42,82,65,28,66,61,23,78,58,48,55,57,51,54,49,53,52,49,46,68,64,31,70,92,37,98,38,76,20,34,50,34,37,44,31,48,97,64,97,57,77,51,76,47,74,80,134

Sequence (202 aa):
YVVITEGTSSPFVGIILTGFVHVLVGPEILNSSIGQLFAPAKNVDPLRWGHLDPGYITSPSEDTRAVFYGPNGSFDPTISNLDFLTKDVGSTWPTSQVANIFTPTKFQGSVTAIIGGLDKTAHCPCDSETYQLSEKFYFPDADFNMIVIEGQGHSLNLDFGALQLFPLMLDIFDGATKDYCPLGVALFSQKFGQGIFCLSCD

Foldseek 3Di:
DVQQAPDQFDLFQEKEWADDFPAPCDLVNLCCLCVPQKFQPCVLCVPVDVPPDRQWIDGNDLVSCCLQWFPPPQFDVVLSVVCNVPADTDGNVVSVCNVSVPAAHNHQEAEEEEFECRAVSSVDNDDQVRSQVVRCVSDVNYNYHYHYDYRTYQQCCGTPCVVVVVVVVVVVSCVQNVVDVHIDYYYYRHDNDTDMDTDHDD

Secondary structure (DSSP, 8-state):
-TTTTT-SS-SSSEEEE-----SS--HHHHHHHHHHH-EEHHHH-HHHHTTS-TTEEE-SSHHHHGGGS-STTSS-HHHHHHHHHH---EESHHHHTHHHHTSPP---SEEEEEEETT-GGG-S---HHHHHHHHHTT-TTSEEEEEEETT--S-TTTSTTHHHHHHHHHHHHHHHHTT-S----EEE---SS---EEE---

Nearest PDB structures (foldseek):
  4ns4-assembly1_A  TM=4.894E-01  e=1.641E-01  Psychrobacter cryohalolentis K5
  5xks-assembly6_F  TM=3.324E-01  e=5.448E-02  Geobacillus sp. 12AMOR1
  4zxf-assembly1_A  TM=4.842E-01  e=1.930E+00  Saccharomyces cerevisiae S288C
  8h4b-assembly1_A-2  TM=4.885E-01  e=7.060E+00  Bacillus paralicheniformis

Radius of gyration: 17.11 Å; Cα contacts (8 Å, |Δi|>4): 373; chains: 1; bounding box: 39×39×48 Å